Protein AF-A0A7S0ANT7-F1 (afdb_monomer)

pLDDT: mean 81.55, std 13.4, range [37.28, 97.19]

Sequence (214 aa):
AEDCISALPLKDYSDFLPLSNPVPLTGPYAGKVQDGPPPGFTSQEDTGMNLLVPKEFLLLAQEEFAVLAKTHYFAFGSGTKFMSDQANSVPDSHRNGATMMFFDFGGDLFYEELFPLMYDTTDKTNFPGFLGANHASLVKSGPMKDDWTKACPIEWTMEERAKKCISLQEAIWGTKTLSRLEAIKREVDPSGVFNCQGCVGNNWAIPDADADAD

Solvent-accessible surface area (backbone atoms only — not comparable to full-atom values): 12877 Å² total; per-residue (Å²): 129,86,87,69,89,80,80,83,89,63,92,49,72,76,66,48,41,64,78,79,46,78,55,37,87,60,71,101,50,43,81,39,77,76,70,80,79,63,95,74,84,76,63,81,82,59,43,57,33,29,36,34,43,35,37,66,40,54,72,74,38,49,68,65,42,59,75,69,58,83,59,74,46,78,79,43,57,97,56,52,57,68,78,51,92,75,80,62,88,76,29,66,36,69,44,49,20,40,30,35,30,74,44,74,51,72,46,38,66,48,32,61,61,49,43,64,68,59,40,76,67,82,53,86,86,44,54,64,21,42,34,42,73,62,76,66,52,90,78,41,57,30,29,23,64,92,41,63,42,36,37,40,67,81,90,52,52,72,68,54,40,63,72,49,18,33,44,47,54,36,24,33,35,6,41,68,52,38,53,52,50,31,52,50,37,51,72,77,41,70,83,32,80,88,65,52,93,84,42,88,55,42,91,67,52,64,69,64,90,66,77,80,72,124

Structure (mmCIF, N/CA/C/O backbone):
data_AF-A0A7S0ANT7-F1
#
_entry.id   AF-A0A7S0ANT7-F1
#
loop_
_atom_site.group_PDB
_atom_site.id
_atom_site.type_symbol
_atom_site.label_atom_id
_atom_site.label_alt_id
_atom_site.label_comp_id
_atom_site.label_asym_id
_atom_site.label_entity_id
_atom_site.label_seq_id
_atom_site.pdbx_PDB_ins_code
_atom_site.Cartn_x
_atom_site.Cartn_y
_atom_site.Cartn_z
_atom_site.occupancy
_atom_site.B_iso_or_equiv
_atom_site.auth_seq_id
_atom_site.auth_comp_id
_atom_site.auth_asym_id
_atom_site.auth_atom_id
_atom_site.pdbx_PDB_model_num
ATOM 1 N N . ALA A 1 1 ? -0.421 9.161 -31.902 1.00 46.84 1 ALA A N 1
ATOM 2 C CA . ALA A 1 1 ? 0.332 7.901 -31.810 1.00 46.84 1 ALA A CA 1
ATOM 3 C C . ALA A 1 1 ? -0.071 7.318 -30.476 1.00 46.84 1 ALA A C 1
ATOM 5 O O . ALA A 1 1 ? -0.008 8.056 -29.506 1.00 46.84 1 ALA A O 1
ATOM 6 N N . GLU A 1 2 ? -0.637 6.117 -30.457 1.00 49.66 2 GLU A N 1
ATOM 7 C CA . GLU A 1 2 ? -0.994 5.454 -29.200 1.00 49.66 2 GLU A CA 1
ATOM 8 C C . GLU A 1 2 ? 0.309 5.195 -28.435 1.00 49.66 2 GLU A C 1
ATOM 10 O O . GLU A 1 2 ? 1.217 4.550 -28.966 1.00 49.66 2 GLU A O 1
ATOM 15 N N . ASP A 1 3 ? 0.440 5.779 -27.243 1.00 56.69 3 ASP A N 1
ATOM 16 C CA . ASP A 1 3 ? 1.584 5.564 -26.359 1.00 56.69 3 ASP A CA 1
ATOM 17 C C . ASP A 1 3 ? 1.495 4.140 -25.796 1.00 56.69 3 ASP A C 1
ATOM 19 O O . ASP A 1 3 ? 0.925 3.882 -24.739 1.00 56.69 3 ASP A O 1
ATOM 23 N N . CYS A 1 4 ? 2.021 3.175 -26.547 1.00 61.00 4 CYS A N 1
ATOM 24 C CA . CYS A 1 4 ? 2.115 1.796 -26.090 1.00 61.00 4 CYS A CA 1
ATOM 25 C C . CYS A 1 4 ? 3.201 1.663 -25.014 1.00 61.00 4 CYS A C 1
ATOM 27 O O . CYS A 1 4 ? 4.323 2.144 -25.187 1.00 61.00 4 CYS A O 1
ATOM 29 N N . ILE A 1 5 ? 2.904 0.924 -23.941 1.00 62.34 5 ILE A N 1
ATOM 30 C CA . ILE A 1 5 ? 3.892 0.547 -22.921 1.00 62.34 5 ILE A CA 1
ATOM 31 C C . ILE A 1 5 ? 5.009 -0.268 -23.590 1.00 62.34 5 ILE A C 1
ATOM 33 O O . ILE A 1 5 ? 4.792 -1.393 -24.044 1.00 62.34 5 ILE A O 1
ATOM 37 N N . SER A 1 6 ? 6.222 0.284 -23.634 1.00 63.62 6 SER A N 1
ATOM 38 C CA . SER A 1 6 ? 7.414 -0.433 -24.087 1.00 63.62 6 SER A CA 1
ATOM 39 C C . SER A 1 6 ? 8.124 -1.076 -22.897 1.00 63.62 6 SER A C 1
ATOM 41 O O . SER A 1 6 ? 8.562 -0.376 -21.985 1.00 63.62 6 SER A O 1
ATOM 43 N N . ALA A 1 7 ? 8.282 -2.398 -22.915 1.00 66.06 7 ALA A N 1
ATOM 44 C CA . ALA A 1 7 ? 9.113 -3.103 -21.945 1.00 66.06 7 ALA A CA 1
ATOM 45 C C . ALA A 1 7 ? 10.534 -3.280 -22.497 1.00 66.06 7 ALA A C 1
ATOM 47 O O . ALA A 1 7 ? 10.709 -3.716 -23.636 1.00 66.06 7 ALA A O 1
ATOM 48 N N . LEU A 1 8 ? 11.548 -2.977 -21.683 1.00 68.50 8 LEU A N 1
ATOM 49 C CA . LEU A 1 8 ? 12.937 -3.333 -21.969 1.00 68.50 8 LEU A CA 1
ATOM 50 C C . LEU A 1 8 ? 13.190 -4.752 -21.442 1.00 68.50 8 LEU A C 1
ATOM 52 O O . LEU A 1 8 ? 13.191 -4.945 -20.225 1.00 68.50 8 LEU A O 1
ATOM 56 N N . PRO A 1 9 ? 13.378 -5.761 -22.311 1.00 70.31 9 PRO A N 1
ATOM 57 C CA . PRO A 1 9 ? 13.723 -7.096 -21.854 1.00 70.31 9 PRO A CA 1
ATOM 58 C C . PRO A 1 9 ? 15.161 -7.089 -21.324 1.00 70.31 9 PRO A C 1
ATOM 60 O O . PRO A 1 9 ? 16.101 -6.806 -22.063 1.00 70.31 9 PRO A O 1
ATOM 63 N N . LEU A 1 10 ? 15.323 -7.424 -20.048 1.00 72.12 10 LEU A N 1
ATOM 64 C CA . LEU A 1 10 ? 16.618 -7.604 -19.394 1.00 72.12 10 LEU A CA 1
ATOM 65 C C . LEU A 1 10 ? 16.822 -9.104 -19.187 1.00 72.12 10 LEU A C 1
ATOM 67 O O . LEU A 1 10 ? 15.916 -9.771 -18.680 1.00 72.12 10 LEU A O 1
ATOM 71 N N . LYS A 1 11 ? 17.965 -9.662 -19.606 1.00 71.12 11 LYS A N 1
ATOM 72 C CA . LYS A 1 11 ? 18.226 -11.100 -19.417 1.00 71.12 11 LYS A CA 1
ATOM 73 C C . LYS A 1 11 ? 18.602 -11.405 -17.977 1.00 71.12 11 LYS A C 1
ATOM 75 O O . LYS A 1 11 ? 18.197 -12.433 -17.442 1.00 71.12 11 LYS A O 1
ATOM 80 N N . ASP A 1 12 ? 19.362 -10.508 -17.365 1.00 71.56 12 ASP A N 1
ATOM 81 C CA . ASP A 1 12 ? 19.755 -10.582 -15.967 1.00 71.56 12 ASP A CA 1
ATOM 82 C C . ASP A 1 12 ? 20.025 -9.184 -15.387 1.00 71.56 12 ASP A C 1
ATOM 84 O O . ASP A 1 12 ? 19.892 -8.156 -16.054 1.00 71.56 12 ASP A O 1
ATOM 88 N N . TYR A 1 13 ? 20.374 -9.142 -14.101 1.00 65.88 13 TYR A N 1
ATOM 89 C CA . TYR A 1 13 ? 20.643 -7.897 -13.387 1.00 65.88 13 TYR A CA 1
ATOM 90 C C . TYR A 1 13 ? 21.820 -7.109 -13.988 1.00 65.88 13 TYR A C 1
ATOM 92 O O . TYR A 1 13 ? 21.837 -5.884 -13.908 1.00 65.88 13 TYR A O 1
ATOM 100 N N . SER A 1 14 ? 22.783 -7.773 -14.634 1.00 67.00 14 SER A N 1
ATOM 101 C CA . SER A 1 14 ? 23.929 -7.098 -15.247 1.00 67.00 14 SER A CA 1
ATOM 102 C C . SER A 1 14 ? 23.558 -6.298 -16.498 1.00 67.00 14 SER A C 1
ATOM 104 O O . SER A 1 14 ? 24.224 -5.305 -16.775 1.00 67.00 14 SER A O 1
ATOM 106 N N . ASP A 1 15 ? 22.453 -6.635 -17.173 1.00 71.50 15 ASP A N 1
ATOM 107 C CA . ASP A 1 15 ? 21.893 -5.824 -18.264 1.00 71.50 15 ASP A CA 1
ATOM 108 C C . ASP A 1 15 ? 21.228 -4.534 -17.748 1.00 71.50 15 ASP A C 1
ATOM 110 O O . ASP A 1 15 ? 21.183 -3.528 -18.458 1.00 71.50 15 ASP A O 1
ATOM 114 N N . PHE A 1 16 ? 20.706 -4.543 -16.514 1.00 68.69 16 PHE A N 1
ATOM 115 C CA . PHE A 1 16 ? 20.064 -3.374 -15.898 1.00 68.69 16 PHE A CA 1
ATOM 116 C C . PHE A 1 16 ? 21.085 -2.313 -15.490 1.00 68.69 16 PHE A C 1
ATOM 118 O O . PHE A 1 16 ? 20.875 -1.112 -15.658 1.00 68.69 16 PHE A O 1
ATOM 125 N N . LEU A 1 17 ? 22.205 -2.763 -14.933 1.00 63.62 17 LEU A N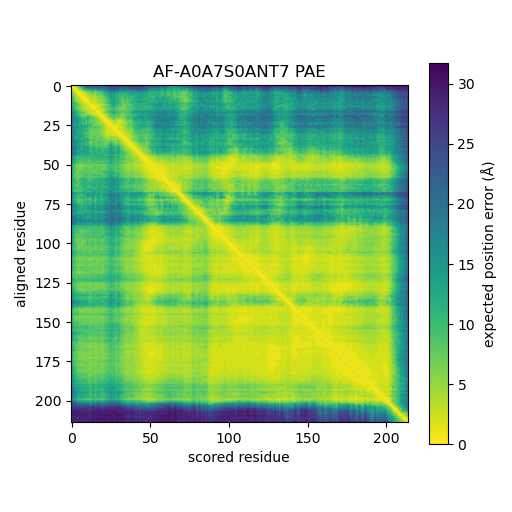 1
ATOM 126 C CA . LEU A 1 17 ? 23.136 -1.901 -14.221 1.00 63.62 17 LEU A CA 1
ATOM 127 C C . LEU A 1 17 ? 23.759 -0.778 -15.071 1.00 63.62 17 LEU A C 1
ATOM 129 O O . LEU A 1 17 ? 23.837 0.334 -14.553 1.00 63.62 17 LEU A O 1
ATOM 133 N N . PRO A 1 18 ? 24.130 -0.979 -16.352 1.00 63.53 18 PRO A N 1
ATOM 134 C CA . PRO A 1 18 ? 24.617 0.098 -17.215 1.00 63.53 18 PRO A CA 1
ATOM 135 C C . PRO A 1 18 ? 23.584 1.200 -17.482 1.00 63.53 18 PRO A C 1
ATOM 137 O O . PRO A 1 18 ? 23.975 2.311 -17.835 1.00 63.53 18 PRO A O 1
ATOM 140 N N . LEU A 1 19 ? 22.284 0.906 -17.341 1.00 65.25 19 LEU A N 1
ATOM 141 C CA . LEU A 1 19 ? 21.204 1.879 -17.536 1.00 65.25 19 LEU A CA 1
ATOM 142 C C . LEU A 1 19 ? 21.019 2.772 -16.308 1.00 65.25 19 LEU A C 1
ATOM 144 O O . LEU A 1 19 ? 20.701 3.950 -16.454 1.00 65.25 19 LEU A O 1
ATOM 148 N N . SER A 1 20 ? 21.205 2.218 -15.106 1.00 62.81 20 SER A N 1
ATOM 149 C CA . SER A 1 20 ? 20.972 2.936 -13.849 1.00 62.81 20 SER A CA 1
ATOM 150 C C . SER A 1 20 ? 22.239 3.542 -13.245 1.00 62.81 20 SER A C 1
ATOM 152 O O . SER A 1 20 ? 22.146 4.562 -12.573 1.00 62.81 20 SER A O 1
ATOM 154 N N . ASN A 1 21 ? 23.410 2.935 -13.476 1.00 65.69 21 ASN A N 1
ATOM 155 C CA . ASN A 1 21 ? 24.696 3.353 -12.919 1.00 65.69 21 ASN A CA 1
ATOM 156 C C . ASN A 1 21 ? 25.811 3.218 -13.975 1.00 65.69 21 ASN A C 1
ATOM 158 O O . ASN A 1 21 ? 26.134 2.099 -14.383 1.00 65.69 21 ASN A O 1
ATOM 162 N N . PRO A 1 22 ? 26.459 4.315 -14.407 1.00 69.44 22 PRO A N 1
ATOM 163 C CA . PRO A 1 22 ? 27.556 4.216 -15.360 1.00 69.44 22 PRO A CA 1
ATOM 164 C C . PRO A 1 22 ? 28.699 3.386 -14.760 1.00 69.44 22 PRO A C 1
ATOM 166 O O . PRO A 1 22 ? 29.228 3.714 -13.697 1.00 69.44 22 PRO A O 1
ATOM 169 N N . VAL A 1 23 ? 29.089 2.309 -15.448 1.00 73.75 23 VAL A N 1
ATOM 170 C CA . VAL A 1 23 ? 30.244 1.490 -15.056 1.00 73.75 23 VAL A CA 1
ATOM 171 C C . VAL A 1 23 ? 31.484 2.392 -15.048 1.00 73.75 23 VAL A C 1
ATOM 173 O O . VAL A 1 23 ? 31.781 3.006 -16.080 1.00 73.75 23 VAL A O 1
ATOM 176 N N . PRO A 1 24 ? 32.223 2.500 -13.928 1.00 75.00 24 PRO A N 1
ATOM 177 C CA . PRO A 1 24 ? 33.431 3.305 -13.881 1.00 75.00 24 PRO A CA 1
ATOM 178 C C . PRO A 1 24 ? 34.404 2.865 -14.978 1.00 75.00 24 PRO A C 1
ATOM 180 O O . PRO A 1 24 ? 34.753 1.687 -15.085 1.00 75.00 24 PRO A O 1
ATOM 183 N N . LEU A 1 25 ? 34.849 3.816 -15.799 1.00 77.19 25 LEU A N 1
ATOM 184 C CA . LEU A 1 25 ? 35.816 3.557 -16.872 1.00 77.19 25 LEU A CA 1
ATOM 185 C C . LEU A 1 25 ? 37.268 3.584 -16.369 1.00 77.19 25 LEU A C 1
ATOM 187 O O . LEU A 1 25 ? 38.168 3.104 -17.052 1.00 77.19 25 LEU A O 1
ATOM 191 N N . THR A 1 26 ? 37.513 4.148 -15.182 1.00 79.00 26 THR A N 1
ATOM 192 C CA . THR A 1 26 ? 38.849 4.318 -14.594 1.00 79.00 26 THR A CA 1
ATOM 193 C C . THR A 1 26 ? 38.834 4.091 -13.075 1.00 79.00 26 THR A C 1
ATOM 195 O O . THR A 1 26 ? 37.778 4.047 -12.444 1.00 79.00 26 THR A O 1
ATOM 198 N N . GLY A 1 27 ? 40.021 3.930 -12.479 1.00 84.81 27 GLY A N 1
ATOM 199 C CA . GLY A 1 27 ? 40.202 3.749 -11.034 1.00 84.81 27 GLY A CA 1
ATOM 200 C C . GLY A 1 27 ? 40.188 2.285 -10.562 1.00 84.81 27 GLY A C 1
ATOM 201 O O . GLY A 1 27 ? 40.081 1.366 -11.374 1.00 84.81 27 GLY A O 1
ATOM 202 N N . PRO A 1 28 ? 40.302 2.040 -9.242 1.00 86.69 28 PRO A N 1
ATOM 203 C CA . PRO A 1 28 ? 40.405 0.688 -8.667 1.00 86.69 28 PRO A CA 1
ATOM 204 C C . PRO A 1 28 ? 39.143 -0.179 -8.850 1.00 86.69 28 PRO A C 1
ATOM 206 O O . PRO A 1 28 ? 39.171 -1.385 -8.592 1.00 86.69 28 PRO A O 1
ATOM 209 N N . TYR A 1 29 ? 38.046 0.425 -9.313 1.00 81.94 29 TYR A N 1
ATOM 210 C CA . TYR A 1 29 ? 36.769 -0.230 -9.594 1.00 81.94 29 TYR A CA 1
ATOM 211 C C . TYR A 1 29 ? 36.398 -0.196 -11.087 1.00 81.94 29 TYR A C 1
ATOM 213 O O . TYR A 1 29 ? 35.246 -0.445 -11.429 1.00 81.94 29 TYR A O 1
ATOM 221 N N . ALA A 1 30 ? 37.352 0.103 -11.981 1.00 84.00 30 ALA A N 1
ATOM 222 C CA . ALA A 1 30 ? 37.101 0.114 -13.420 1.00 84.00 30 ALA A CA 1
ATOM 223 C C . ALA A 1 30 ? 36.541 -1.236 -13.906 1.00 84.00 30 ALA A C 1
ATOM 225 O O . ALA A 1 30 ? 37.069 -2.294 -13.555 1.00 84.00 30 ALA A O 1
ATOM 226 N N . GLY A 1 31 ? 35.464 -1.200 -14.695 1.00 80.88 31 GLY A N 1
ATOM 227 C CA . GLY A 1 31 ? 34.788 -2.401 -15.204 1.00 80.88 31 GLY A CA 1
ATOM 228 C C . GLY A 1 31 ? 33.993 -3.193 -14.158 1.00 80.88 31 GLY A C 1
ATOM 229 O O . GLY A 1 31 ? 33.435 -4.237 -14.488 1.00 80.88 31 GLY A O 1
ATOM 230 N N . LYS A 1 32 ? 33.927 -2.720 -12.907 1.00 78.38 32 LYS A N 1
ATOM 231 C CA . LYS A 1 32 ? 33.061 -3.292 -11.873 1.00 78.38 32 LYS A CA 1
ATOM 232 C C . LYS A 1 32 ? 31.773 -2.501 -11.800 1.00 78.38 32 LYS A C 1
ATOM 234 O O . LYS A 1 32 ? 31.768 -1.282 -11.934 1.00 78.38 32 LYS A O 1
ATOM 239 N N . VAL A 1 33 ? 30.683 -3.200 -11.547 1.00 72.81 33 VAL A N 1
ATOM 240 C CA . VAL A 1 33 ? 29.406 -2.549 -11.317 1.00 72.81 33 VAL A CA 1
ATOM 241 C C . VAL A 1 33 ? 29.328 -2.067 -9.869 1.00 72.81 33 VAL A C 1
ATOM 243 O O . VAL A 1 33 ? 29.787 -2.761 -8.964 1.00 72.81 33 VAL A O 1
ATOM 246 N N . GLN A 1 34 ? 28.777 -0.873 -9.656 1.00 71.56 34 GLN A N 1
ATOM 247 C CA . GLN A 1 34 ? 28.496 -0.358 -8.318 1.00 71.56 34 GLN A CA 1
ATOM 248 C C . GLN A 1 34 ? 27.380 -1.177 -7.655 1.00 71.56 34 GLN A C 1
ATOM 250 O O . GLN A 1 34 ? 26.405 -1.531 -8.320 1.00 71.56 34 GLN A O 1
ATOM 255 N N . ASP A 1 35 ? 27.497 -1.432 -6.350 1.00 70.75 35 ASP A N 1
ATOM 256 C CA . ASP A 1 35 ? 26.413 -2.041 -5.576 1.00 70.75 35 ASP A CA 1
ATOM 257 C C . ASP A 1 35 ? 25.105 -1.258 -5.771 1.00 70.75 35 ASP A C 1
ATOM 259 O O . ASP A 1 35 ? 25.076 -0.023 -5.731 1.00 70.75 35 ASP A O 1
ATOM 263 N N . GLY A 1 36 ? 24.026 -1.999 -6.017 1.00 67.19 36 GLY A N 1
ATOM 264 C CA . GLY A 1 36 ? 22.694 -1.465 -6.266 1.00 67.19 36 GLY A CA 1
ATOM 265 C C . GLY A 1 36 ? 21.674 -2.140 -5.346 1.00 67.19 36 GLY A C 1
ATOM 266 O O . GLY A 1 36 ? 21.556 -3.365 -5.423 1.00 67.19 36 GLY A O 1
ATOM 267 N N . PRO A 1 37 ? 20.933 -1.387 -4.509 1.00 71.06 37 PRO A N 1
ATOM 268 C CA . PRO A 1 37 ? 21.098 0.048 -4.252 1.00 71.06 37 PRO A CA 1
ATOM 269 C C . PRO A 1 37 ? 22.421 0.352 -3.514 1.00 71.06 37 PRO A C 1
ATOM 271 O O . PRO A 1 37 ? 22.918 -0.505 -2.781 1.00 71.06 37 PRO A O 1
ATOM 274 N N . PRO A 1 38 ? 23.003 1.555 -3.681 1.00 70.19 38 PRO A N 1
ATOM 275 C CA . PRO A 1 38 ? 24.195 1.939 -2.933 1.00 70.19 38 PRO A CA 1
ATOM 276 C C . PRO A 1 38 ? 23.892 1.953 -1.426 1.00 70.19 38 PRO A C 1
ATOM 278 O O . PRO A 1 38 ? 22.760 2.261 -1.037 1.00 70.19 38 PRO A O 1
ATOM 281 N N . PRO A 1 39 ? 24.878 1.663 -0.558 1.00 71.56 39 PRO A N 1
ATOM 282 C CA . PRO A 1 39 ? 24.694 1.804 0.879 1.00 71.56 39 PRO A CA 1
ATOM 283 C C . PRO A 1 39 ? 24.305 3.250 1.195 1.00 71.56 39 PRO A C 1
ATOM 285 O O . PRO A 1 39 ? 25.041 4.190 0.892 1.00 71.56 39 PRO A O 1
ATOM 288 N N . GLY A 1 40 ? 23.130 3.425 1.786 1.00 71.81 40 GLY A N 1
ATOM 289 C CA . GLY A 1 40 ? 22.570 4.729 2.095 1.00 71.81 40 GLY A CA 1
ATOM 290 C C . GLY A 1 40 ? 21.556 4.632 3.223 1.00 71.81 40 GLY A C 1
ATOM 291 O O . GLY A 1 40 ? 20.991 3.569 3.481 1.00 71.81 40 GLY A O 1
ATOM 292 N N . PHE A 1 41 ? 21.336 5.754 3.898 1.00 72.94 41 PHE A N 1
ATOM 293 C CA . PHE A 1 41 ? 20.232 5.904 4.835 1.00 72.94 41 PHE A CA 1
ATOM 294 C C . PHE A 1 41 ? 19.036 6.461 4.071 1.00 72.94 41 PHE A C 1
ATOM 296 O O . PHE A 1 41 ? 19.157 7.475 3.383 1.00 72.94 41 PHE A O 1
ATOM 303 N N . THR A 1 42 ? 17.888 5.803 4.175 1.00 68.81 42 THR A N 1
ATOM 304 C CA . THR A 1 42 ? 16.620 6.380 3.727 1.00 68.81 42 THR A CA 1
ATOM 305 C C . THR A 1 42 ? 16.088 7.320 4.807 1.00 68.81 42 THR A C 1
ATOM 307 O O . THR A 1 42 ? 16.286 7.082 6.001 1.00 68.81 42 THR A O 1
ATOM 310 N N . SER A 1 43 ? 15.447 8.418 4.396 1.00 76.19 43 SER A N 1
ATOM 311 C CA . SER A 1 43 ? 14.825 9.349 5.343 1.00 76.19 43 SER A CA 1
ATOM 312 C C . SER A 1 43 ? 13.724 8.641 6.137 1.00 76.19 43 SER A C 1
ATOM 314 O O . SER A 1 43 ? 12.994 7.816 5.589 1.00 76.19 43 SER A O 1
ATOM 316 N N . GLN A 1 44 ? 13.564 8.995 7.414 1.00 69.06 44 GLN A N 1
ATOM 317 C CA . GLN A 1 44 ? 12.388 8.591 8.197 1.00 69.06 44 GLN A CA 1
ATOM 318 C C . GLN A 1 44 ? 11.103 9.287 7.721 1.00 69.06 44 GLN A C 1
ATOM 320 O O . GLN A 1 44 ? 10.010 8.886 8.100 1.00 69.06 44 GLN A O 1
ATOM 325 N N . GLU A 1 45 ? 11.234 10.300 6.871 1.00 78.38 45 GLU A N 1
ATOM 326 C CA . GLU A 1 45 ? 10.123 11.008 6.235 1.00 78.38 45 GLU A CA 1
ATOM 327 C C . GLU A 1 45 ? 9.797 10.432 4.847 1.00 78.38 45 GLU A C 1
ATOM 329 O O . GLU A 1 45 ? 8.930 10.953 4.157 1.00 78.38 45 GLU A O 1
ATOM 334 N N . ASP A 1 46 ? 10.488 9.367 4.414 1.00 83.81 46 ASP A N 1
ATOM 335 C CA . ASP A 1 46 ? 10.166 8.691 3.157 1.00 83.81 46 ASP A CA 1
ATOM 336 C C . ASP A 1 46 ? 8.798 8.007 3.254 1.00 83.81 46 ASP A C 1
ATOM 338 O O . ASP A 1 46 ? 8.617 7.010 3.960 1.00 83.81 46 ASP A O 1
ATOM 342 N N . THR A 1 47 ? 7.843 8.534 2.501 1.00 85.81 47 THR A N 1
ATOM 343 C CA . THR A 1 47 ? 6.480 8.019 2.349 1.00 85.81 47 THR A CA 1
ATOM 344 C C . THR A 1 47 ? 6.307 7.123 1.131 1.00 85.81 47 THR A C 1
ATOM 346 O O . THR A 1 47 ? 5.218 6.590 0.910 1.00 85.81 47 THR A O 1
ATOM 349 N N . GLY A 1 48 ? 7.367 6.909 0.352 1.00 88.44 48 GLY A N 1
ATOM 350 C CA . GLY A 1 48 ? 7.331 6.074 -0.834 1.00 88.44 48 GLY A CA 1
ATOM 351 C C . GLY A 1 48 ? 7.215 4.586 -0.500 1.00 88.44 48 GLY A C 1
ATOM 352 O O . GLY A 1 48 ? 8.027 4.046 0.249 1.00 88.44 48 GLY A O 1
ATOM 353 N N . MET A 1 49 ? 6.237 3.876 -1.057 1.00 89.75 49 MET A N 1
ATOM 354 C CA . MET A 1 49 ? 6.123 2.416 -0.929 1.00 89.75 49 MET A CA 1
ATOM 355 C C . MET A 1 49 ? 5.784 1.734 -2.242 1.00 89.75 49 MET A C 1
ATOM 357 O O . MET A 1 49 ? 5.334 2.356 -3.197 1.00 89.75 49 MET A O 1
ATOM 361 N N . ASN A 1 50 ? 5.962 0.413 -2.260 1.00 91.19 50 ASN A N 1
ATOM 362 C CA . ASN A 1 50 ? 5.428 -0.412 -3.327 1.00 91.19 50 ASN A CA 1
ATOM 363 C C . ASN A 1 50 ? 3.905 -0.513 -3.208 1.00 91.19 50 ASN A C 1
ATOM 365 O O . ASN A 1 50 ? 3.389 -1.143 -2.286 1.00 91.19 50 ASN A O 1
ATOM 369 N N . LEU A 1 51 ? 3.205 0.062 -4.176 1.00 92.75 51 LEU A N 1
ATOM 370 C CA . LEU A 1 51 ? 1.794 -0.159 -4.453 1.00 92.75 51 LEU A CA 1
ATOM 371 C C . LEU A 1 51 ? 1.620 -1.434 -5.285 1.00 92.75 51 LEU A C 1
ATOM 373 O O . LEU A 1 51 ? 2.299 -1.609 -6.300 1.00 92.75 51 LEU A O 1
ATOM 377 N N . LEU A 1 52 ? 0.686 -2.298 -4.898 1.00 93.38 52 LEU A N 1
ATOM 378 C CA . LEU A 1 52 ? 0.308 -3.497 -5.649 1.00 93.38 52 LEU A CA 1
ATOM 379 C C . LEU A 1 52 ? -0.829 -3.183 -6.616 1.00 93.38 52 LEU A C 1
ATOM 381 O O . LEU A 1 52 ? -1.994 -3.320 -6.269 1.00 93.38 52 LEU A O 1
ATOM 385 N N . VAL A 1 53 ? -0.518 -2.792 -7.846 1.00 92.31 53 VAL A N 1
ATOM 386 C CA . VAL A 1 53 ? -1.550 -2.370 -8.800 1.00 92.31 53 VAL A CA 1
ATOM 387 C C . VAL A 1 53 ? -2.421 -3.565 -9.205 1.00 92.31 53 VAL A C 1
ATOM 389 O O . VAL A 1 53 ? -1.891 -4.535 -9.767 1.00 92.31 53 VAL A O 1
ATOM 392 N N . PRO A 1 54 ? -3.746 -3.523 -8.971 1.00 91.94 54 PRO A N 1
ATOM 393 C CA . PRO A 1 54 ? -4.639 -4.616 -9.333 1.00 91.94 54 PRO A CA 1
ATOM 394 C C . PRO A 1 54 ? -4.684 -4.834 -10.842 1.00 91.94 54 PRO A C 1
ATOM 396 O O . PRO A 1 54 ? -4.699 -3.887 -11.632 1.00 91.94 54 PRO A O 1
ATOM 399 N N . LYS A 1 55 ? -4.758 -6.099 -11.260 1.00 89.31 55 LYS A N 1
ATOM 400 C CA . LYS A 1 55 ? -4.869 -6.445 -12.681 1.00 89.31 55 LYS A CA 1
ATOM 401 C C . LYS A 1 55 ? -6.095 -5.822 -13.345 1.00 89.31 55 LYS A C 1
ATOM 403 O O . LYS A 1 55 ? -6.012 -5.412 -14.496 1.00 89.31 55 LYS A O 1
ATOM 408 N N . GLU A 1 56 ? -7.221 -5.779 -12.644 1.00 89.12 56 GLU A N 1
ATOM 409 C CA . GLU A 1 56 ? -8.473 -5.234 -13.177 1.00 89.12 56 GLU A CA 1
ATOM 410 C C . GLU A 1 56 ? -8.347 -3.740 -13.478 1.00 89.12 56 GLU A C 1
ATOM 412 O O . GLU A 1 56 ? -8.714 -3.320 -14.573 1.00 89.12 56 GLU A O 1
ATOM 417 N N . PHE A 1 57 ? -7.723 -2.975 -12.577 1.00 89.62 57 PHE A N 1
ATOM 418 C CA . PHE A 1 57 ? -7.420 -1.564 -12.808 1.00 89.62 57 PHE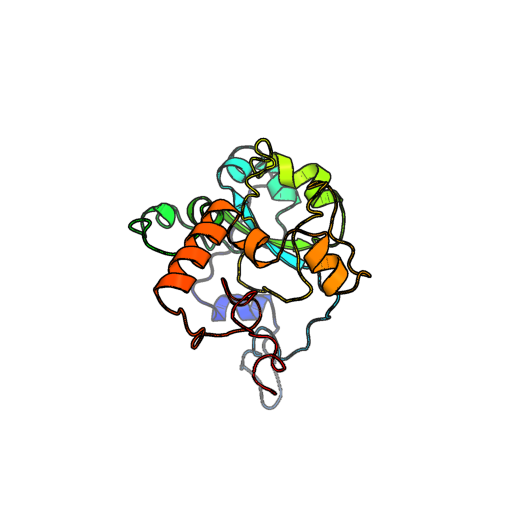 A CA 1
ATOM 419 C C . PHE A 1 57 ? -6.553 -1.377 -14.057 1.00 89.62 57 PHE A C 1
ATOM 421 O O . PHE A 1 57 ? -6.908 -0.602 -14.938 1.00 89.62 57 PHE A O 1
ATOM 428 N N . LEU A 1 58 ? -5.467 -2.150 -14.185 1.00 87.25 58 LEU A N 1
ATOM 429 C CA . LEU A 1 58 ? -4.586 -2.071 -15.353 1.00 87.25 58 LEU A CA 1
ATOM 430 C C . LEU A 1 58 ? -5.324 -2.369 -16.666 1.00 87.25 58 LEU A C 1
ATOM 432 O O . LEU A 1 58 ? -5.012 -1.772 -17.687 1.00 87.25 58 LEU A O 1
ATOM 436 N N . LEU A 1 59 ? -6.282 -3.301 -16.662 1.00 85.88 59 LEU A N 1
ATOM 437 C CA . LEU A 1 59 ? -7.050 -3.644 -17.861 1.00 85.88 59 LEU A CA 1
ATOM 438 C C . LEU A 1 59 ? -8.075 -2.569 -18.238 1.00 85.88 59 LEU A C 1
ATOM 440 O O . LEU A 1 59 ? -8.322 -2.391 -19.431 1.00 85.88 59 LEU A O 1
ATOM 444 N N . LEU A 1 60 ? -8.663 -1.897 -17.245 1.00 86.44 60 LEU A N 1
ATOM 445 C CA . LEU A 1 60 ? -9.716 -0.895 -17.422 1.00 86.44 60 LEU A CA 1
ATOM 446 C C . LEU A 1 60 ? -9.173 0.507 -17.722 1.00 86.44 60 LEU A C 1
ATOM 448 O O . LEU A 1 60 ? -9.774 1.217 -18.518 1.00 86.44 60 LEU A O 1
ATOM 452 N N . ALA A 1 61 ? -8.054 0.886 -17.104 1.00 85.25 61 ALA A N 1
ATOM 453 C CA . ALA A 1 61 ? -7.515 2.245 -17.099 1.00 85.25 61 ALA A CA 1
ATOM 454 C C . ALA A 1 61 ? -6.097 2.282 -17.694 1.00 85.25 61 ALA A C 1
ATOM 456 O O . ALA A 1 61 ? -5.146 2.747 -17.068 1.00 85.25 61 ALA A O 1
ATOM 457 N N . GLN A 1 62 ? -5.921 1.695 -18.884 1.00 79.44 62 GLN A N 1
ATOM 458 C CA . GLN A 1 62 ? -4.601 1.546 -19.515 1.00 79.44 62 GLN A CA 1
ATOM 459 C C . GLN A 1 62 ? -3.943 2.896 -19.818 1.00 79.44 62 GLN A C 1
ATOM 461 O O . GLN A 1 62 ? -2.733 3.032 -19.643 1.00 79.44 62 GLN A O 1
ATOM 466 N N . GLU A 1 63 ? -4.726 3.886 -20.253 1.00 81.00 63 GLU A N 1
ATOM 467 C CA . GLU A 1 63 ? -4.226 5.217 -20.608 1.00 81.00 63 GLU A CA 1
ATOM 468 C C . GLU A 1 63 ? -3.820 6.005 -19.357 1.00 81.00 63 GLU A C 1
ATOM 470 O O . GLU A 1 63 ? -2.712 6.540 -19.286 1.00 81.00 63 GLU A O 1
ATOM 475 N N . GLU A 1 64 ? -4.668 6.010 -18.327 1.00 78.31 64 GLU A N 1
ATOM 476 C CA . GLU A 1 64 ? -4.380 6.631 -17.033 1.00 78.31 64 GLU A CA 1
ATOM 477 C C . GLU A 1 64 ? -3.172 5.968 -16.378 1.00 78.31 64 GLU A C 1
ATOM 479 O O . GLU A 1 64 ? -2.276 6.639 -15.857 1.00 78.31 64 GLU A O 1
ATOM 484 N N . PHE A 1 65 ? -3.111 4.639 -16.455 1.00 79.06 65 PHE A N 1
ATOM 485 C CA . PHE A 1 65 ? -1.976 3.888 -15.969 1.00 79.06 65 PHE A CA 1
ATOM 486 C C . PHE A 1 65 ? -0.700 4.262 -16.720 1.00 79.06 65 PHE A C 1
ATOM 488 O O . PHE A 1 65 ? 0.298 4.516 -16.061 1.00 79.06 65 PHE A O 1
ATOM 495 N N . ALA A 1 66 ? -0.706 4.375 -18.052 1.00 76.31 66 ALA A N 1
ATOM 496 C CA . ALA A 1 66 ? 0.484 4.746 -18.824 1.00 76.31 66 ALA A CA 1
ATOM 497 C C . ALA A 1 66 ? 1.084 6.097 -18.383 1.00 76.31 66 ALA A C 1
ATOM 499 O O . ALA A 1 66 ? 2.307 6.241 -18.333 1.00 76.31 66 ALA A O 1
ATOM 500 N N . VAL A 1 67 ? 0.244 7.058 -17.985 1.00 75.44 67 VAL A N 1
ATOM 501 C CA . VAL A 1 67 ? 0.686 8.359 -17.449 1.00 75.44 67 VAL A CA 1
ATOM 502 C C . VAL A 1 67 ? 1.283 8.228 -16.045 1.00 75.44 67 VAL A C 1
ATOM 504 O O . VAL A 1 67 ? 2.300 8.857 -15.731 1.00 75.44 67 VAL A O 1
ATOM 507 N N . LEU A 1 68 ? 0.671 7.402 -15.194 1.00 74.38 68 LEU A N 1
ATOM 508 C CA . LEU A 1 68 ? 1.172 7.103 -13.849 1.00 74.38 68 LEU A CA 1
ATOM 509 C C . LEU A 1 68 ? 2.440 6.235 -13.894 1.00 74.38 68 LEU A C 1
ATOM 511 O O . LEU A 1 68 ? 3.256 6.258 -12.966 1.00 74.38 68 LEU A O 1
ATOM 515 N N . ALA A 1 69 ? 2.631 5.485 -14.980 1.00 68.75 69 ALA A N 1
ATOM 516 C CA . ALA A 1 69 ? 3.502 4.335 -15.000 1.00 68.75 69 ALA A CA 1
ATOM 517 C C . ALA A 1 69 ? 4.985 4.646 -15.298 1.00 68.75 69 ALA A C 1
ATOM 519 O O . ALA A 1 69 ? 5.576 4.092 -16.224 1.00 68.75 69 ALA A O 1
ATOM 520 N N . LYS A 1 70 ? 5.644 5.478 -14.482 1.00 65.75 70 LYS A N 1
ATOM 521 C CA . LYS A 1 70 ? 7.057 5.856 -14.716 1.00 65.75 70 LYS A CA 1
ATOM 522 C C . LYS A 1 70 ? 8.082 4.762 -14.379 1.00 65.75 70 LYS A C 1
ATOM 524 O O . LYS A 1 70 ? 9.076 4.628 -15.087 1.00 65.75 70 LYS A O 1
ATOM 529 N N . THR A 1 71 ? 7.846 3.956 -13.342 1.00 67.19 71 THR A N 1
ATOM 530 C CA . THR A 1 71 ? 8.753 2.875 -12.903 1.00 67.19 71 THR A CA 1
ATOM 531 C C . THR A 1 71 ? 7.959 1.695 -12.350 1.00 67.19 71 THR A C 1
ATOM 533 O O . THR A 1 71 ? 7.262 1.827 -11.346 1.00 67.19 71 THR A O 1
ATOM 536 N N . HIS A 1 72 ? 8.055 0.543 -13.021 1.00 72.56 72 HIS A N 1
ATOM 537 C CA . HIS A 1 72 ? 7.214 -0.628 -12.756 1.00 72.56 72 HIS A CA 1
ATOM 538 C C . HIS A 1 72 ? 8.068 -1.863 -12.587 1.00 72.56 72 HIS A C 1
ATOM 540 O O . HIS A 1 72 ? 8.939 -2.154 -13.409 1.00 72.56 72 HIS A O 1
ATOM 546 N N . TYR A 1 73 ? 7.775 -2.610 -11.533 1.00 74.31 73 TYR A N 1
ATOM 547 C CA . TYR A 1 73 ? 8.326 -3.930 -11.332 1.00 74.31 73 TYR A CA 1
ATOM 548 C C . TYR A 1 73 ? 7.245 -4.967 -11.642 1.00 74.31 73 TYR A C 1
ATOM 550 O O . TYR A 1 73 ? 6.361 -5.247 -10.826 1.00 74.31 73 TYR A O 1
ATOM 558 N N . PHE A 1 74 ? 7.329 -5.536 -12.847 1.00 71.44 74 PHE A N 1
ATOM 559 C CA . PHE A 1 74 ? 6.469 -6.622 -13.319 1.00 71.44 74 PHE A CA 1
ATOM 560 C C . PHE A 1 74 ? 6.831 -7.935 -12.609 1.00 71.44 74 PHE A C 1
ATOM 562 O O . PHE A 1 74 ? 7.422 -8.845 -13.186 1.00 71.44 74 PHE A O 1
ATOM 569 N N . ALA A 1 75 ? 6.511 -8.009 -11.319 1.00 67.12 75 ALA A N 1
ATOM 570 C CA . ALA A 1 75 ? 6.815 -9.150 -10.459 1.00 67.12 75 ALA A CA 1
ATOM 571 C C . ALA A 1 75 ? 5.774 -10.271 -10.543 1.00 67.12 75 ALA A C 1
ATOM 573 O O . ALA A 1 75 ? 6.021 -11.388 -10.088 1.00 67.12 75 ALA A O 1
ATOM 574 N N . PHE A 1 76 ? 4.583 -9.964 -11.064 1.00 75.88 76 PHE A N 1
ATOM 575 C CA . PHE A 1 76 ? 3.432 -10.853 -11.013 1.00 75.88 76 PHE A CA 1
ATOM 576 C C . PHE A 1 76 ? 3.100 -11.358 -12.416 1.00 75.88 76 PHE A C 1
ATOM 578 O O . PHE A 1 76 ? 2.804 -10.590 -13.328 1.00 75.88 76 PHE A O 1
ATOM 585 N N . GLY A 1 77 ? 3.186 -12.675 -12.599 1.00 67.44 77 GLY A N 1
ATOM 586 C CA . GLY A 1 77 ? 2.857 -13.343 -13.854 1.00 67.44 77 GLY A CA 1
ATOM 587 C C . GLY A 1 77 ? 1.475 -13.990 -13.810 1.00 67.44 77 GLY A C 1
ATOM 588 O O . GLY A 1 77 ? 0.868 -14.154 -12.753 1.00 67.44 77 GLY A O 1
ATOM 589 N N . SER A 1 78 ? 0.998 -14.461 -14.964 1.00 67.75 78 SER A N 1
ATOM 590 C CA . SER A 1 78 ? -0.281 -15.182 -15.088 1.00 67.75 78 SER A CA 1
ATOM 591 C C . SER A 1 78 ? -0.388 -16.427 -14.192 1.00 67.75 78 SER A C 1
ATOM 593 O O . SER A 1 78 ? -1.496 -16.861 -13.873 1.00 67.75 78 SER A O 1
ATOM 595 N N . GLY A 1 79 ? 0.751 -16.980 -13.767 1.00 70.56 79 GLY A N 1
ATOM 596 C CA . GLY A 1 79 ? 0.840 -18.122 -12.865 1.00 70.56 79 GLY A CA 1
ATOM 597 C C . GLY A 1 79 ? 0.713 -17.787 -11.378 1.00 70.56 79 GLY A C 1
ATOM 598 O O . GLY A 1 79 ? 0.338 -18.677 -10.624 1.00 70.56 79 GLY A O 1
ATOM 599 N N . THR A 1 80 ? 0.975 -16.549 -10.933 1.00 72.88 80 THR A N 1
ATOM 600 C CA . THR A 1 80 ? 1.169 -16.225 -9.502 1.00 72.88 80 THR A CA 1
ATOM 601 C C . THR A 1 80 ? 0.001 -16.677 -8.623 1.00 72.88 80 THR A C 1
ATOM 603 O O . THR A 1 80 ? 0.219 -17.291 -7.579 1.00 72.88 80 THR A O 1
ATOM 606 N N . LYS A 1 81 ? -1.243 -16.486 -9.079 1.00 72.69 81 LYS A N 1
ATOM 607 C CA . LYS A 1 81 ? -2.441 -16.918 -8.341 1.00 72.69 81 LYS A CA 1
ATOM 608 C C . LYS A 1 81 ? -2.580 -18.440 -8.176 1.00 72.69 81 LYS A C 1
ATOM 610 O O . LYS A 1 81 ? -3.291 -18.885 -7.281 1.00 72.69 81 LYS A O 1
ATOM 615 N N . PHE A 1 82 ? -1.920 -19.222 -9.031 1.00 77.62 82 PHE A N 1
ATOM 616 C CA . PHE A 1 82 ? -1.949 -20.689 -9.047 1.00 77.62 82 PHE A CA 1
ATOM 617 C C . PHE A 1 82 ? -0.710 -21.328 -8.410 1.00 77.62 82 PHE A C 1
ATOM 619 O O . PHE A 1 82 ? -0.701 -22.531 -8.177 1.00 77.62 82 PHE A O 1
ATOM 626 N N . MET A 1 83 ? 0.324 -20.543 -8.093 1.00 71.56 83 MET A N 1
ATOM 627 C CA . MET A 1 83 ? 1.554 -21.028 -7.446 1.00 71.56 83 MET A CA 1
ATOM 628 C C . MET A 1 83 ? 1.367 -21.341 -5.952 1.00 71.56 83 MET A C 1
ATOM 630 O O . MET A 1 83 ? 2.332 -21.576 -5.230 1.00 71.56 83 MET A O 1
ATOM 634 N N . SER A 1 84 ? 0.129 -21.302 -5.466 1.00 73.94 84 SER A N 1
ATOM 635 C CA . SER A 1 84 ? -0.231 -21.504 -4.074 1.00 73.94 84 SER A CA 1
ATOM 636 C C . SER A 1 84 ? -1.539 -22.274 -3.987 1.00 73.94 84 SER A C 1
ATOM 638 O O . SER A 1 84 ? -2.511 -21.955 -4.669 1.00 73.94 84 SER A O 1
ATOM 640 N N . AS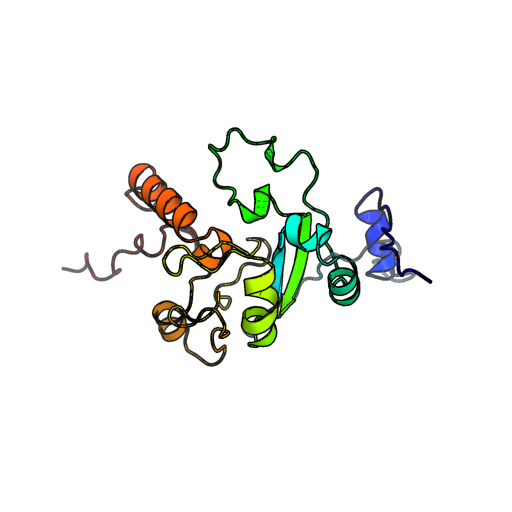P A 1 85 ? -1.575 -23.218 -3.058 1.00 74.19 85 ASP A N 1
ATOM 641 C CA . ASP A 1 85 ? -2.765 -23.914 -2.565 1.00 74.19 85 ASP A CA 1
ATOM 642 C C . ASP A 1 85 ? -3.668 -23.035 -1.674 1.00 74.19 85 ASP A C 1
ATOM 644 O O . ASP A 1 85 ? -4.598 -23.536 -1.050 1.00 74.19 85 ASP A O 1
ATOM 648 N N . GLN A 1 86 ? -3.395 -21.725 -1.602 1.00 65.81 86 GLN A N 1
ATOM 649 C CA . GLN A 1 86 ? -4.066 -20.749 -0.735 1.00 65.81 86 GLN A CA 1
ATOM 650 C C . GLN A 1 86 ? -3.848 -20.987 0.775 1.00 65.81 86 GLN A C 1
ATOM 652 O O . GLN A 1 86 ? -4.476 -20.327 1.610 1.00 65.81 86 GLN A O 1
ATOM 657 N N . ALA A 1 87 ? -2.917 -21.873 1.148 1.00 69.25 87 ALA A N 1
ATOM 658 C CA . ALA A 1 87 ? -2.500 -22.072 2.535 1.00 69.25 87 ALA A CA 1
ATOM 659 C C . ALA A 1 87 ? -1.338 -21.153 2.953 1.00 69.25 87 ALA A C 1
ATOM 661 O O . ALA A 1 87 ? -1.007 -21.087 4.135 1.00 69.25 87 ALA A O 1
ATOM 662 N N . ASN A 1 88 ? -0.727 -20.418 2.017 1.00 77.69 88 ASN A N 1
ATOM 663 C CA . ASN A 1 88 ? 0.327 -19.456 2.339 1.00 77.69 88 ASN A CA 1
ATOM 664 C C . ASN A 1 88 ? -0.236 -18.086 2.761 1.00 77.69 88 ASN A C 1
ATOM 666 O O . ASN A 1 88 ? -1.412 -17.778 2.569 1.00 77.69 88 ASN A O 1
ATOM 670 N N . SER A 1 89 ? 0.626 -17.247 3.330 1.00 77.00 89 SER A N 1
ATOM 671 C CA . SER A 1 89 ? 0.260 -15.940 3.882 1.00 77.00 89 SER A CA 1
ATOM 672 C C . SER A 1 89 ? -0.004 -14.851 2.838 1.00 77.00 89 SER A C 1
ATOM 674 O O . SER A 1 89 ? -0.398 -13.756 3.215 1.00 77.00 89 SER A O 1
ATOM 676 N N . VAL A 1 90 ? 0.195 -15.115 1.543 1.00 83.69 90 VAL A N 1
ATOM 677 C CA . VAL A 1 90 ? 0.144 -14.091 0.486 1.00 83.69 90 VAL A CA 1
ATOM 678 C C . VAL A 1 90 ? -1.267 -13.477 0.394 1.00 83.69 90 VAL A C 1
ATOM 680 O O . VAL A 1 90 ? -2.229 -14.232 0.216 1.00 83.69 90 VAL A O 1
ATOM 683 N N . PRO A 1 91 ? -1.426 -12.143 0.500 1.00 85.38 91 PRO A N 1
ATOM 684 C CA . PRO A 1 91 ? -2.735 -11.500 0.466 1.00 85.38 91 PRO A CA 1
ATOM 685 C C . PRO A 1 91 ? -3.265 -11.418 -0.970 1.00 85.38 91 PRO A C 1
ATOM 687 O O . PRO A 1 91 ? -2.509 -11.523 -1.941 1.00 85.38 91 PRO A O 1
ATOM 690 N N . ASP A 1 92 ? -4.569 -11.187 -1.113 1.00 85.56 92 ASP A N 1
ATOM 691 C CA . ASP A 1 92 ? -5.246 -11.163 -2.415 1.00 85.56 92 ASP A CA 1
ATOM 692 C C . ASP A 1 92 ? -4.670 -10.131 -3.392 1.00 85.56 92 ASP A C 1
ATOM 694 O O . ASP A 1 92 ? -4.579 -10.402 -4.588 1.00 85.56 92 ASP A O 1
ATOM 698 N N . SER A 1 93 ? -4.186 -8.991 -2.897 1.00 88.38 93 SER A N 1
ATOM 699 C CA . SER A 1 93 ? -3.525 -7.970 -3.718 1.00 88.38 93 SER A CA 1
ATOM 700 C C . SER A 1 93 ? -2.229 -8.441 -4.369 1.00 88.38 93 SER A C 1
ATOM 702 O O . SER A 1 93 ? -1.933 -8.040 -5.488 1.00 88.38 93 SER A O 1
ATOM 704 N N . HIS A 1 94 ? -1.480 -9.348 -3.738 1.00 87.00 94 HIS A N 1
ATOM 705 C CA . HIS A 1 94 ? -0.326 -9.985 -4.378 1.00 87.00 94 HIS A CA 1
ATOM 706 C C . HIS A 1 94 ? -0.750 -11.102 -5.343 1.00 87.00 94 HIS A C 1
ATOM 708 O O . HIS A 1 94 ? -0.070 -11.349 -6.337 1.00 87.00 94 HIS A O 1
ATOM 714 N N . ARG A 1 95 ? -1.865 -11.798 -5.071 1.00 85.50 95 ARG A N 1
ATOM 715 C CA . ARG A 1 95 ? -2.367 -12.874 -5.949 1.00 85.50 95 ARG A CA 1
ATOM 716 C C . ARG A 1 95 ? -2.946 -12.331 -7.250 1.00 85.50 95 ARG A C 1
ATOM 718 O O . ARG A 1 95 ? -2.766 -12.945 -8.300 1.00 85.50 95 ARG A O 1
ATOM 725 N N . ASN A 1 96 ? -3.643 -11.202 -7.158 1.00 86.38 96 ASN A N 1
ATOM 726 C CA . ASN A 1 96 ? -4.380 -10.578 -8.254 1.00 86.38 96 ASN A CA 1
ATOM 727 C C . ASN A 1 96 ? -3.725 -9.280 -8.764 1.00 86.38 96 ASN A C 1
ATOM 729 O O . ASN A 1 96 ? -4.260 -8.637 -9.671 1.00 86.38 96 ASN A O 1
ATOM 733 N N . GLY A 1 97 ? -2.572 -8.896 -8.214 1.00 89.19 97 GLY A N 1
ATOM 734 C CA . GLY A 1 97 ? -1.776 -7.770 -8.692 1.00 89.19 97 GLY A CA 1
ATOM 735 C C . GLY A 1 97 ? -1.176 -8.039 -10.073 1.00 89.19 97 GLY A C 1
ATOM 736 O O . GLY A 1 97 ? -0.817 -9.171 -10.401 1.00 89.19 97 GLY A O 1
ATOM 737 N N . ALA A 1 98 ? -1.065 -6.996 -10.893 1.00 88.62 98 ALA A N 1
ATOM 738 C CA . ALA A 1 98 ? -0.386 -7.052 -12.189 1.00 88.62 98 ALA A CA 1
ATOM 739 C C . ALA A 1 98 ? 1.064 -6.565 -12.111 1.00 88.62 98 ALA A C 1
ATOM 741 O O . ALA A 1 98 ? 1.945 -7.118 -12.763 1.00 88.62 98 ALA A O 1
ATOM 742 N N . THR A 1 99 ? 1.329 -5.541 -11.304 1.00 88.06 99 THR A N 1
ATOM 743 C CA . THR A 1 99 ? 2.667 -4.968 -11.140 1.00 88.06 99 THR A CA 1
ATOM 744 C C . THR A 1 99 ? 2.816 -4.354 -9.756 1.00 88.06 99 THR A C 1
ATOM 746 O O . THR A 1 99 ? 1.828 -4.011 -9.109 1.00 88.06 99 THR A O 1
ATOM 749 N N . MET A 1 100 ? 4.060 -4.199 -9.308 1.00 90.00 100 MET A N 1
ATOM 750 C CA . MET A 1 100 ? 4.394 -3.265 -8.236 1.00 90.00 100 MET A CA 1
ATOM 751 C C . MET A 1 100 ? 4.840 -1.940 -8.841 1.00 90.00 100 MET A C 1
ATOM 753 O O . MET A 1 100 ? 5.550 -1.929 -9.850 1.00 90.00 100 MET A O 1
ATOM 757 N N . MET A 1 101 ? 4.436 -0.834 -8.229 1.00 88.50 101 MET A N 1
ATOM 758 C CA . MET A 1 101 ? 4.929 0.498 -8.570 1.00 88.50 101 MET A CA 1
ATOM 759 C C . MET A 1 101 ? 5.351 1.230 -7.305 1.00 88.50 101 MET A C 1
ATOM 761 O O . MET A 1 101 ? 4.706 1.091 -6.270 1.00 88.50 101 MET A O 1
ATOM 765 N N . PHE A 1 102 ? 6.429 2.003 -7.380 1.00 87.38 102 PHE A N 1
ATOM 766 C CA . PHE A 1 102 ? 6.807 2.866 -6.268 1.00 87.38 102 PHE A CA 1
ATOM 767 C C . PHE A 1 102 ? 5.922 4.114 -6.300 1.00 87.38 102 PHE A C 1
ATOM 769 O O . PHE A 1 102 ? 5.872 4.804 -7.318 1.00 87.38 102 PHE A O 1
ATOM 776 N N . PHE A 1 103 ? 5.206 4.381 -5.213 1.00 88.75 103 PHE A N 1
ATOM 777 C CA . PHE A 1 103 ? 4.246 5.474 -5.115 1.00 88.75 103 PHE A CA 1
ATOM 778 C C . PHE A 1 103 ? 4.433 6.226 -3.795 1.00 88.75 103 PHE A C 1
ATOM 780 O O . PHE A 1 103 ? 4.743 5.611 -2.777 1.00 88.75 103 PHE A O 1
ATOM 787 N N . ASP A 1 104 ? 4.264 7.547 -3.819 1.00 89.62 104 ASP A N 1
ATOM 788 C CA . ASP A 1 104 ? 4.328 8.403 -2.633 1.00 89.62 104 ASP A CA 1
ATOM 789 C C . ASP A 1 104 ? 2.948 8.517 -1.969 1.00 89.62 104 ASP A C 1
ATOM 791 O O . ASP A 1 104 ? 1.990 8.990 -2.580 1.00 89.62 104 ASP A O 1
ATOM 795 N N . PHE A 1 105 ? 2.852 8.089 -0.710 1.00 90.69 105 PHE A N 1
ATOM 796 C CA . PHE A 1 105 ? 1.610 8.074 0.066 1.00 90.69 105 PHE A CA 1
ATOM 797 C C . PHE A 1 105 ? 1.499 9.212 1.088 1.00 90.69 105 PHE A C 1
ATOM 799 O O . PHE A 1 105 ? 0.650 9.151 1.977 1.00 90.69 105 PHE A O 1
ATOM 806 N N . GLY A 1 106 ? 2.358 10.231 1.000 1.00 88.56 106 GLY A N 1
ATOM 807 C CA . GLY A 1 106 ? 2.365 11.355 1.940 1.00 88.56 106 GLY A CA 1
ATOM 808 C C . GLY A 1 106 ? 1.197 12.331 1.776 1.00 88.56 106 GLY A C 1
ATOM 809 O O . GLY A 1 106 ? 0.955 13.135 2.671 1.00 88.56 106 GLY A O 1
ATOM 810 N N . GLY A 1 107 ? 0.471 12.271 0.656 1.00 91.06 107 GLY A N 1
ATOM 811 C CA . GLY A 1 107 ? -0.639 13.173 0.348 1.00 91.06 107 GLY A CA 1
ATOM 812 C C . GLY A 1 107 ? -1.963 12.461 0.081 1.00 91.06 107 GLY A C 1
ATOM 813 O O . GLY A 1 107 ? -2.009 11.267 -0.212 1.00 91.06 107 GLY A O 1
ATOM 814 N N . ASP A 1 108 ? -3.043 13.238 0.132 1.00 94.94 108 ASP A N 1
ATOM 815 C CA . ASP A 1 108 ? -4.417 12.742 -0.012 1.00 94.94 108 ASP A CA 1
ATOM 816 C C . ASP A 1 108 ? -4.742 12.251 -1.432 1.00 94.94 108 ASP A C 1
ATOM 818 O O . ASP A 1 108 ? -5.563 11.356 -1.583 1.00 94.94 108 ASP A O 1
ATOM 822 N N . LEU A 1 109 ? -4.066 12.764 -2.470 1.00 92.12 109 LEU A N 1
ATOM 823 C CA . LEU A 1 109 ? -4.394 12.502 -3.883 1.00 92.12 109 LEU A CA 1
ATOM 824 C C . LEU A 1 109 ? -4.568 11.009 -4.204 1.00 92.12 109 LEU A C 1
ATOM 826 O O . LEU A 1 109 ? -5.527 10.616 -4.865 1.00 92.12 109 LEU A O 1
ATOM 830 N N . PHE A 1 110 ? -3.654 10.161 -3.724 1.00 92.56 110 PHE A N 1
ATOM 831 C CA . PHE A 1 110 ? -3.774 8.719 -3.929 1.00 92.56 110 PHE A CA 1
ATOM 832 C C . PHE A 1 110 ? -5.033 8.158 -3.276 1.00 92.56 110 PHE A C 1
ATOM 834 O O . PHE A 1 110 ? -5.762 7.399 -3.905 1.00 92.56 110 PHE A O 1
ATOM 841 N N . TYR A 1 111 ? -5.272 8.517 -2.020 1.00 95.56 111 TYR A N 1
ATOM 842 C CA . TYR A 1 111 ? -6.350 7.965 -1.215 1.00 95.56 111 TYR A CA 1
ATOM 843 C C . TYR A 1 111 ? -7.729 8.479 -1.647 1.00 95.56 111 TYR A C 1
ATOM 845 O O . TYR A 1 111 ? -8.700 7.725 -1.600 1.00 95.56 111 TYR A O 1
ATOM 853 N N . GLU A 1 112 ? -7.816 9.727 -2.105 1.00 95.31 112 GLU A N 1
ATOM 854 C CA . GLU A 1 112 ? -9.050 10.338 -2.602 1.00 95.31 112 GLU A CA 1
ATOM 855 C C . GLU A 1 112 ? -9.418 9.849 -4.003 1.00 95.31 112 GLU A C 1
ATOM 857 O O . GLU A 1 112 ? -10.579 9.521 -4.247 1.00 95.31 112 GLU A O 1
ATOM 862 N N . GLU A 1 113 ? -8.448 9.778 -4.918 1.00 91.12 113 GLU A N 1
ATOM 863 C CA . GLU A 1 113 ? -8.742 9.564 -6.338 1.00 91.12 113 GLU A CA 1
ATOM 864 C C . GLU A 1 113 ? -8.440 8.138 -6.801 1.00 91.12 113 GLU A C 1
ATOM 866 O O . GLU A 1 113 ? -9.275 7.506 -7.442 1.00 91.12 113 GLU A O 1
ATOM 871 N N . LEU A 1 114 ? -7.259 7.602 -6.483 1.00 91.44 114 LEU A N 1
ATOM 872 C CA . LEU A 1 114 ? -6.775 6.347 -7.073 1.00 91.44 114 LEU A CA 1
ATOM 873 C C . LEU A 1 114 ? -7.168 5.111 -6.264 1.00 91.44 114 LEU A C 1
ATOM 875 O O . LEU A 1 114 ? -7.558 4.090 -6.829 1.00 91.44 114 LEU A O 1
ATOM 879 N N . PHE A 1 115 ? -7.085 5.190 -4.940 1.00 94.31 115 PHE A N 1
ATOM 880 C CA . PHE A 1 115 ? -7.383 4.087 -4.037 1.00 94.31 115 PHE A CA 1
ATOM 881 C C . PHE A 1 115 ? -8.796 3.508 -4.235 1.00 94.31 115 PHE A C 1
ATOM 883 O O . PHE A 1 115 ? -8.890 2.294 -4.428 1.00 94.31 115 PHE A O 1
ATOM 890 N N . PRO A 1 116 ? -9.885 4.305 -4.284 1.00 93.25 116 PRO A N 1
ATOM 891 C CA . PRO A 1 116 ? -11.227 3.766 -4.521 1.00 93.25 116 PRO A CA 1
ATOM 892 C C . PRO A 1 116 ? -11.450 3.245 -5.949 1.00 93.25 116 PRO A C 1
ATOM 894 O O . PRO A 1 116 ? -12.381 2.472 -6.162 1.00 93.25 116 PRO A O 1
ATOM 897 N N . LEU A 1 117 ? -10.624 3.643 -6.926 1.00 90.69 117 LEU A N 1
ATOM 898 C CA . LEU A 1 117 ? -10.669 3.096 -8.289 1.00 90.69 117 LEU A CA 1
ATOM 899 C C . LEU A 1 117 ? -9.964 1.740 -8.393 1.00 90.69 117 LEU A C 1
ATOM 901 O O . LEU A 1 117 ? -10.315 0.921 -9.241 1.00 90.69 117 LEU A O 1
ATOM 905 N N . MET A 1 118 ? -8.950 1.512 -7.558 1.00 91.62 118 MET A N 1
ATOM 906 C CA . MET A 1 118 ? -8.152 0.288 -7.569 1.00 91.62 118 MET A CA 1
ATOM 907 C C . MET A 1 118 ? -8.717 -0.790 -6.640 1.00 91.62 118 MET A C 1
ATOM 909 O O . MET A 1 118 ? -8.659 -1.972 -6.974 1.00 91.62 118 MET A O 1
ATOM 913 N N . TYR A 1 119 ? -9.248 -0.407 -5.480 1.00 93.50 119 TYR A N 1
ATOM 914 C CA . TYR A 1 119 ? -9.625 -1.344 -4.426 1.00 93.50 119 TYR A CA 1
ATOM 915 C C . TYR A 1 119 ? -11.082 -1.183 -4.007 1.00 93.50 119 TYR A C 1
ATOM 917 O O . TYR A 1 119 ? -11.630 -0.082 -3.979 1.00 93.50 119 TYR A O 1
ATOM 925 N N . ASP A 1 120 ? -11.698 -2.298 -3.612 1.00 91.56 120 ASP A N 1
ATOM 926 C CA . ASP A 1 120 ? -13.031 -2.278 -3.023 1.00 91.56 120 ASP A CA 1
ATOM 927 C C . ASP A 1 120 ? -12.985 -1.611 -1.642 1.00 91.56 120 ASP A C 1
ATOM 929 O O . ASP A 1 120 ? -12.436 -2.146 -0.679 1.00 91.56 120 ASP A O 1
ATOM 933 N N . THR A 1 121 ? -13.571 -0.419 -1.565 1.00 92.50 121 THR A N 1
ATOM 934 C CA . THR A 1 121 ? -13.700 0.368 -0.333 1.00 92.50 121 THR A CA 1
ATOM 935 C C . THR A 1 121 ? -15.146 0.439 0.161 1.00 92.50 121 THR A C 1
ATOM 937 O O . THR A 1 121 ? -15.466 1.287 1.004 1.00 92.50 121 THR A O 1
ATOM 940 N N . THR A 1 122 ? -16.038 -0.412 -0.362 1.00 92.31 122 THR A N 1
ATOM 941 C CA . THR A 1 122 ? -17.463 -0.425 0.009 1.00 92.31 122 THR A CA 1
ATOM 942 C C . THR A 1 122 ? -17.676 -1.000 1.408 1.00 92.31 122 THR A C 1
ATOM 944 O O . THR A 1 122 ? -18.461 -0.455 2.186 1.00 92.31 122 THR A O 1
ATOM 947 N N . ASP A 1 123 ? -16.925 -2.043 1.766 1.00 93.44 123 ASP A N 1
ATOM 948 C CA . ASP A 1 123 ? -16.895 -2.614 3.112 1.00 93.44 123 ASP A CA 1
ATOM 949 C C . ASP A 1 123 ? -15.893 -1.861 3.999 1.00 93.44 123 ASP A C 1
ATOM 951 O O . ASP A 1 123 ? -14.710 -2.194 4.071 1.00 93.44 123 ASP A O 1
ATOM 955 N N . LYS A 1 124 ? -16.388 -0.857 4.732 1.00 91.62 124 LYS A N 1
ATOM 956 C CA . LYS A 1 124 ? -15.593 -0.051 5.678 1.00 91.62 124 LYS A CA 1
ATOM 957 C C . LYS A 1 124 ? -15.059 -0.840 6.879 1.00 91.62 124 LYS A C 1
ATOM 959 O O . LYS A 1 124 ? -14.306 -0.288 7.673 1.00 91.62 124 LYS A O 1
ATOM 964 N N . THR A 1 125 ? -15.437 -2.109 7.037 1.00 92.69 125 THR A N 1
ATOM 965 C CA . THR A 1 125 ? -14.930 -2.981 8.109 1.00 92.69 125 THR A CA 1
ATOM 966 C C . THR A 1 125 ? -13.828 -3.926 7.640 1.00 92.69 125 THR A C 1
ATOM 968 O O . THR A 1 125 ? -13.229 -4.623 8.456 1.00 92.69 125 THR A O 1
ATOM 971 N N . ASN A 1 126 ? -13.541 -3.953 6.336 1.00 94.50 126 ASN A N 1
ATOM 972 C CA . ASN A 1 126 ? -12.572 -4.856 5.739 1.00 94.50 126 ASN A CA 1
ATOM 973 C C . ASN A 1 126 ? -11.622 -4.091 4.818 1.00 94.50 126 ASN A C 1
ATOM 975 O O . ASN A 1 126 ? -11.787 -4.086 3.598 1.00 94.50 126 ASN A O 1
ATOM 979 N N . PHE A 1 127 ? -10.616 -3.462 5.416 1.00 96.19 127 PHE A N 1
ATOM 980 C CA . PHE A 1 127 ? -9.601 -2.718 4.689 1.00 96.19 127 PHE A CA 1
ATOM 981 C C . PHE A 1 127 ? -8.818 -3.642 3.741 1.00 96.19 127 PHE A C 1
ATOM 983 O O . PHE A 1 127 ? -8.338 -4.702 4.172 1.00 96.19 127 PHE A O 1
ATOM 990 N N . PRO A 1 128 ? -8.664 -3.275 2.457 1.00 95.56 128 PRO A N 1
ATOM 991 C CA . PRO A 1 128 ? -7.905 -4.070 1.506 1.00 95.56 128 PRO A CA 1
ATOM 992 C C . PRO A 1 128 ? -6.400 -3.885 1.728 1.00 95.56 128 PRO A C 1
ATOM 994 O O . PRO A 1 128 ? -5.905 -2.774 1.892 1.00 95.56 128 PRO A O 1
ATOM 997 N N . GLY A 1 129 ? -5.641 -4.980 1.685 1.00 94.88 129 GLY A N 1
ATOM 998 C CA . GLY A 1 129 ? -4.183 -4.887 1.635 1.00 94.88 129 GLY A CA 1
ATOM 999 C C . GLY A 1 129 ? -3.758 -4.387 0.259 1.00 94.88 129 GLY A C 1
ATOM 1000 O O . GLY A 1 129 ? -4.163 -4.974 -0.737 1.00 94.88 129 GLY A O 1
ATOM 1001 N N . PHE A 1 130 ? -2.939 -3.346 0.183 1.00 94.94 130 PHE A N 1
ATOM 1002 C CA . PHE A 1 130 ? -2.533 -2.706 -1.075 1.00 94.94 130 PHE A CA 1
ATOM 1003 C C . PHE A 1 130 ? -1.025 -2.461 -1.179 1.00 94.94 130 PHE A C 1
ATOM 1005 O O . PHE A 1 130 ? -0.510 -2.192 -2.266 1.00 94.94 130 PHE A O 1
ATOM 1012 N N . LEU A 1 131 ? -0.306 -2.569 -0.060 1.00 93.88 131 LEU A N 1
ATOM 1013 C CA . LEU A 1 131 ? 1.129 -2.345 -0.003 1.00 93.88 131 LEU A CA 1
ATOM 1014 C C . LEU A 1 131 ? 1.910 -3.649 -0.164 1.00 93.88 131 LEU A C 1
ATOM 1016 O O . LEU A 1 131 ? 1.622 -4.673 0.458 1.00 93.88 131 LEU A O 1
ATOM 1020 N N . GLY A 1 132 ? 2.968 -3.590 -0.964 1.00 90.50 132 GLY A N 1
ATOM 1021 C CA . GLY A 1 132 ? 4.007 -4.607 -0.976 1.00 90.50 132 GLY A CA 1
ATOM 1022 C C . GLY A 1 132 ? 4.805 -4.555 0.326 1.00 90.50 132 GLY A C 1
ATOM 1023 O O . GLY A 1 132 ? 5.201 -3.485 0.782 1.00 90.50 132 GLY A O 1
ATOM 1024 N N . ALA A 1 133 ? 5.102 -5.718 0.911 1.00 87.50 133 ALA A N 1
ATOM 1025 C CA . ALA A 1 133 ? 5.954 -5.795 2.103 1.00 87.50 133 ALA A CA 1
ATOM 1026 C C . ALA A 1 133 ? 7.418 -5.398 1.813 1.00 87.50 133 ALA A C 1
ATOM 1028 O O . ALA A 1 133 ? 8.190 -5.088 2.720 1.00 87.50 133 ALA A O 1
ATOM 1029 N N . ASN A 1 134 ? 7.815 -5.401 0.539 1.00 80.81 134 ASN A N 1
ATOM 1030 C CA . ASN A 1 134 ? 9.103 -4.891 0.094 1.00 80.81 134 ASN A CA 1
ATOM 1031 C C . ASN A 1 134 ? 9.159 -3.363 0.317 1.00 80.81 134 ASN A C 1
ATOM 1033 O O . ASN A 1 134 ? 8.233 -2.654 -0.067 1.00 80.81 134 ASN A O 1
ATOM 1037 N N . HIS A 1 135 ? 10.229 -2.869 0.949 1.00 82.00 135 HIS A N 1
ATOM 1038 C CA . HIS A 1 135 ? 10.376 -1.481 1.434 1.00 82.00 135 HIS A CA 1
ATOM 1039 C C . HIS A 1 135 ? 9.415 -1.045 2.562 1.00 82.00 135 HIS A C 1
ATOM 1041 O O . HIS A 1 135 ? 9.243 0.158 2.796 1.00 82.00 135 HIS A O 1
ATOM 1047 N N . ALA A 1 136 ? 8.839 -1.999 3.302 1.00 83.19 136 ALA A N 1
ATOM 1048 C CA . ALA A 1 136 ? 8.139 -1.726 4.554 1.00 83.19 136 ALA A CA 1
ATOM 1049 C C . ALA A 1 136 ? 9.055 -0.995 5.557 1.00 83.19 136 ALA A C 1
ATOM 1051 O O . ALA A 1 136 ? 10.208 -1.374 5.760 1.00 83.19 136 ALA A O 1
ATOM 1052 N N . SER A 1 137 ? 8.535 0.056 6.189 1.00 79.19 137 SER A N 1
ATOM 1053 C CA . SER A 1 137 ? 9.227 0.815 7.234 1.00 79.19 137 SER A CA 1
ATOM 1054 C C . SER A 1 137 ? 8.223 1.265 8.287 1.00 79.19 137 SER A C 1
ATOM 1056 O O . SER A 1 137 ? 7.053 1.468 7.984 1.00 79.19 137 SER A O 1
ATOM 1058 N N . LEU A 1 138 ? 8.674 1.427 9.528 1.00 71.50 138 LEU A N 1
ATOM 1059 C CA . LEU A 1 138 ? 7.807 1.698 10.677 1.00 71.50 138 LEU A CA 1
ATOM 1060 C C . LEU A 1 138 ? 7.064 3.025 10.586 1.00 71.50 138 LEU A C 1
ATOM 1062 O O . LEU A 1 138 ? 5.940 3.134 11.055 1.00 71.50 138 LEU A O 1
ATOM 1066 N N . VAL A 1 139 ? 7.680 4.009 9.943 1.00 75.81 139 VAL A N 1
ATOM 1067 C CA . VAL A 1 139 ? 7.089 5.325 9.679 1.00 75.81 139 VAL A CA 1
ATOM 1068 C C . VAL A 1 139 ? 6.049 5.289 8.564 1.00 75.81 139 VAL A C 1
ATOM 1070 O O . VAL A 1 139 ? 5.517 6.329 8.192 1.00 75.81 139 VAL A O 1
ATOM 1073 N N . LYS A 1 140 ? 5.757 4.123 7.985 1.00 84.00 140 LYS A N 1
ATOM 1074 C CA . LYS A 1 140 ? 4.803 3.977 6.890 1.00 84.00 140 LYS A CA 1
ATOM 1075 C C . LYS A 1 140 ? 3.520 3.374 7.447 1.00 84.00 140 LYS A C 1
ATOM 1077 O O . LYS A 1 140 ? 3.538 2.456 8.261 1.00 84.00 140 LYS A O 1
ATOM 1082 N N . SER A 1 141 ? 2.392 3.949 7.069 1.00 90.19 141 SER A N 1
ATOM 1083 C CA . SER A 1 141 ? 1.060 3.537 7.513 1.00 90.19 141 SER A CA 1
ATOM 1084 C C . SER A 1 141 ? 0.115 3.653 6.327 1.00 90.19 141 SER A C 1
ATOM 1086 O O . SER A 1 141 ? 0.432 4.345 5.360 1.00 90.19 141 SER A O 1
ATOM 1088 N N . GLY A 1 142 ? -1.028 2.980 6.402 1.00 94.25 142 GLY A N 1
ATOM 1089 C CA . GLY A 1 142 ? -2.122 3.256 5.480 1.00 94.25 142 GLY A CA 1
ATOM 1090 C C . GLY A 1 142 ? -2.788 4.609 5.786 1.00 94.25 142 GLY A C 1
ATOM 1091 O O . GLY A 1 142 ? -2.232 5.415 6.538 1.00 94.25 142 GLY A O 1
ATOM 1092 N N . PRO A 1 143 ? -3.989 4.855 5.242 1.00 96.69 143 PRO A N 1
ATOM 1093 C CA . PRO A 1 143 ? -4.727 6.094 5.468 1.00 96.69 143 PRO A CA 1
ATOM 1094 C C . PRO A 1 143 ? -5.255 6.192 6.907 1.00 96.69 143 PRO A C 1
ATOM 1096 O O . PRO A 1 143 ? -5.038 5.305 7.742 1.00 96.69 143 PRO A O 1
ATOM 1099 N N . MET A 1 144 ? -5.971 7.270 7.221 1.00 97.00 144 MET A N 1
ATOM 1100 C CA . MET A 1 144 ? -6.690 7.389 8.490 1.00 97.00 144 MET A CA 1
ATOM 1101 C C . MET A 1 144 ? -7.743 6.275 8.640 1.00 97.00 144 MET A C 1
ATOM 1103 O O . MET A 1 144 ? -8.383 5.882 7.670 1.00 97.00 144 MET A O 1
ATOM 1107 N N . LYS A 1 145 ? -7.946 5.755 9.860 1.00 95.88 145 LYS A N 1
ATOM 1108 C CA . LYS A 1 145 ? -8.912 4.667 10.130 1.00 95.88 145 LYS A CA 1
ATOM 1109 C C . LYS A 1 145 ? -10.356 5.090 9.868 1.00 95.88 145 LYS A C 1
ATOM 1111 O O . LYS A 1 145 ? -11.121 4.312 9.307 1.00 95.88 145 LYS A O 1
ATOM 1116 N N . ASP A 1 146 ? -10.691 6.313 10.275 1.00 95.50 146 ASP A N 1
ATOM 1117 C CA . ASP A 1 146 ? -12.050 6.858 10.196 1.00 95.50 146 ASP A CA 1
ATOM 1118 C C . ASP A 1 146 ? -12.372 7.432 8.808 1.00 95.50 146 ASP A C 1
ATOM 1120 O O . ASP A 1 146 ? -13.541 7.592 8.462 1.00 95.50 146 ASP A O 1
ATOM 1124 N N . ASP A 1 147 ? -11.342 7.725 8.010 1.00 95.94 147 ASP A N 1
ATOM 1125 C CA . ASP A 1 147 ? -11.476 8.258 6.659 1.00 95.94 147 ASP A CA 1
ATOM 1126 C C . ASP A 1 147 ? -10.356 7.733 5.750 1.00 95.94 147 ASP A C 1
ATOM 1128 O O . ASP A 1 147 ? -9.227 8.226 5.749 1.00 95.94 147 ASP A O 1
ATOM 1132 N N . TRP A 1 148 ? -10.676 6.709 4.957 1.00 96.38 148 TRP A N 1
ATOM 1133 C CA . TRP A 1 148 ? -9.698 6.054 4.085 1.00 96.38 148 TRP A CA 1
ATOM 1134 C C . TRP A 1 148 ? -9.272 6.916 2.898 1.00 96.38 148 TRP A C 1
ATOM 1136 O O . TRP A 1 148 ? -8.372 6.502 2.171 1.00 96.38 148 TRP A O 1
ATOM 1146 N N . THR A 1 149 ? -9.898 8.079 2.690 1.00 96.25 149 THR A N 1
ATOM 1147 C CA . THR A 1 149 ? -9.484 9.020 1.647 1.00 96.25 149 THR A CA 1
ATOM 1148 C C . THR A 1 149 ? -8.409 9.989 2.136 1.00 96.25 149 THR A C 1
ATOM 1150 O O . THR A 1 149 ? -7.908 10.779 1.348 1.00 96.25 149 THR A O 1
ATOM 1153 N N . LYS A 1 150 ? -8.031 9.947 3.419 1.00 97.19 150 LYS A N 1
ATOM 1154 C CA . LYS A 1 150 ? -7.032 10.848 4.002 1.00 97.19 150 LYS A CA 1
ATOM 1155 C C . LYS A 1 150 ? -5.733 10.132 4.315 1.00 97.19 150 LYS A C 1
ATOM 1157 O O . LYS A 1 150 ? -5.731 9.097 4.988 1.00 97.19 150 LYS A O 1
ATOM 1162 N N . ALA A 1 151 ? -4.622 10.706 3.859 1.00 95.88 151 ALA A N 1
ATOM 1163 C CA . ALA A 1 151 ? -3.301 10.204 4.199 1.00 95.88 151 ALA A CA 1
ATOM 1164 C C . ALA A 1 151 ? -3.068 10.284 5.713 1.00 95.88 151 ALA A C 1
ATOM 1166 O O . ALA A 1 151 ? -3.594 11.154 6.408 1.00 95.88 151 ALA A O 1
ATOM 1167 N N . CYS A 1 152 ? -2.263 9.362 6.239 1.00 94.88 152 CYS A N 1
ATOM 1168 C CA . CYS A 1 152 ? -1.835 9.441 7.628 1.00 94.88 152 CYS A CA 1
ATOM 1169 C C . CYS A 1 152 ? -0.796 10.565 7.788 1.00 94.88 152 CYS A C 1
ATOM 1171 O O . CYS A 1 152 ? 0.252 10.483 7.140 1.00 94.88 152 CYS A O 1
ATOM 1173 N N . PRO A 1 153 ? -1.026 11.573 8.649 1.00 93.50 153 PRO A N 1
ATOM 1174 C CA . PRO A 1 153 ? -0.106 12.701 8.779 1.00 93.50 153 PRO A CA 1
ATOM 1175 C C . PRO A 1 153 ? 1.285 12.274 9.263 1.00 93.50 153 PRO A C 1
ATOM 1177 O O . PRO A 1 153 ? 1.420 11.510 10.224 1.00 93.50 153 PRO A O 1
ATOM 1180 N N . ILE A 1 154 ? 2.328 12.753 8.582 1.00 89.12 154 ILE A N 1
ATOM 1181 C CA . ILE A 1 154 ? 3.724 12.333 8.800 1.00 89.12 154 ILE A CA 1
ATOM 1182 C C . ILE A 1 154 ? 4.290 12.984 10.066 1.00 89.12 154 ILE A C 1
ATOM 1184 O O . ILE A 1 154 ? 5.103 12.383 10.763 1.00 89.12 154 ILE A O 1
ATOM 1188 N N . GLU A 1 155 ? 3.831 14.193 10.380 1.00 90.56 155 GLU A N 1
ATOM 1189 C CA . GLU A 1 155 ? 4.236 14.983 11.540 1.00 90.56 155 GLU A CA 1
ATOM 1190 C C . GLU A 1 155 ? 3.695 14.444 12.871 1.00 90.56 155 GLU A C 1
ATOM 1192 O O . GLU A 1 155 ? 4.133 14.876 13.938 1.00 90.56 155 GLU A O 1
ATOM 1197 N N . TRP A 1 156 ? 2.738 13.513 12.824 1.00 91.19 156 TRP A N 1
ATOM 1198 C CA . TRP A 1 156 ? 2.214 12.862 14.018 1.00 91.19 156 TRP A CA 1
ATOM 1199 C C . TRP A 1 156 ? 3.228 11.900 14.622 1.00 91.19 156 TRP A C 1
ATOM 1201 O O . TRP A 1 156 ? 3.994 11.224 13.929 1.00 91.19 156 TRP A O 1
ATOM 1211 N N . THR A 1 157 ? 3.173 11.768 15.944 1.00 91.00 157 THR A N 1
ATOM 1212 C CA . THR A 1 157 ? 3.974 10.770 16.651 1.00 91.00 157 THR A CA 1
ATOM 1213 C C . THR A 1 157 ? 3.574 9.351 16.241 1.00 91.00 157 THR A C 1
ATOM 1215 O O . THR A 1 157 ? 2.435 9.080 15.850 1.00 91.00 157 THR A O 1
ATOM 1218 N N . MET A 1 158 ? 4.495 8.396 16.391 1.00 85.88 158 MET A N 1
ATOM 1219 C CA . MET A 1 158 ? 4.223 6.981 16.102 1.00 85.88 158 MET A CA 1
ATOM 1220 C C . MET A 1 158 ? 3.024 6.440 16.896 1.00 85.88 158 MET A C 1
ATOM 1222 O O . MET A 1 158 ? 2.237 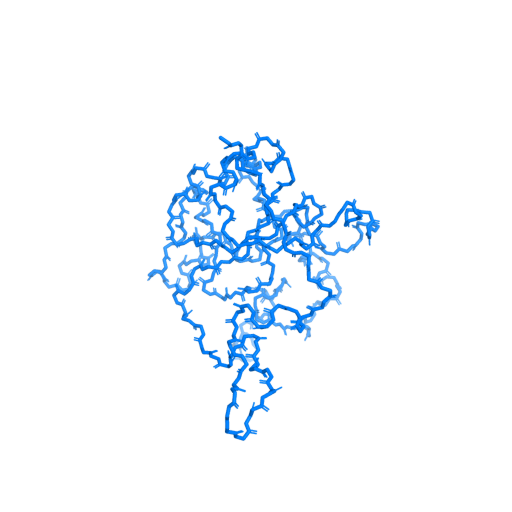5.655 16.369 1.00 85.88 158 MET A O 1
ATOM 1226 N N . GLU A 1 159 ? 2.839 6.897 18.138 1.00 88.69 159 GLU A N 1
ATOM 1227 C CA . GLU A 1 159 ? 1.695 6.524 18.977 1.00 88.69 159 GLU A CA 1
ATOM 1228 C C . GLU A 1 159 ? 0.368 7.076 18.446 1.00 88.69 159 GLU A C 1
ATOM 1230 O O . GLU A 1 159 ? -0.642 6.369 18.429 1.00 88.69 159 GLU A O 1
ATOM 1235 N N . GLU A 1 160 ? 0.347 8.335 18.004 1.00 92.62 160 GLU A N 1
ATOM 1236 C CA . GLU A 1 160 ? -0.844 8.941 17.404 1.00 92.62 160 GLU A CA 1
ATOM 1237 C C . GLU A 1 160 ? -1.230 8.231 16.110 1.00 92.62 160 GLU A C 1
ATOM 1239 O O . GLU A 1 160 ? -2.404 7.912 15.908 1.00 92.62 160 GLU A O 1
ATOM 1244 N N . ARG A 1 161 ? -0.242 7.912 15.270 1.00 91.62 161 ARG A N 1
ATOM 1245 C CA . ARG A 1 161 ? -0.447 7.178 14.019 1.00 91.62 161 ARG A CA 1
ATOM 1246 C C . ARG A 1 161 ? -0.936 5.756 14.269 1.00 91.62 161 ARG A C 1
ATOM 1248 O O . ARG A 1 161 ? -1.899 5.337 13.636 1.00 91.62 161 ARG A O 1
ATOM 1255 N N . ALA A 1 162 ? -0.376 5.043 15.246 1.00 89.50 162 ALA A N 1
ATOM 1256 C CA . ALA A 1 162 ? -0.861 3.715 15.632 1.00 89.50 162 ALA A CA 1
ATOM 1257 C C . ALA A 1 162 ? -2.336 3.735 16.082 1.00 89.50 162 ALA A C 1
ATOM 1259 O O . ALA A 1 162 ? -3.113 2.816 15.792 1.00 89.50 162 ALA A O 1
ATOM 1260 N N . LYS A 1 163 ? -2.753 4.812 16.761 1.00 92.81 163 LYS A N 1
ATOM 1261 C CA . LYS A 1 163 ? -4.138 4.997 17.212 1.00 92.81 163 LYS A CA 1
ATOM 1262 C C . LYS A 1 163 ? -5.075 5.347 16.057 1.00 92.81 163 LYS A C 1
ATOM 1264 O O . LYS A 1 163 ? -6.137 4.732 15.962 1.00 92.81 163 LYS A O 1
ATOM 1269 N N . LYS A 1 164 ? -4.689 6.277 15.181 1.00 96.25 164 LYS A N 1
ATOM 1270 C CA . LYS A 1 164 ? -5.596 6.933 14.220 1.00 96.25 164 LYS A CA 1
ATOM 1271 C C . LYS A 1 164 ? -5.455 6.488 12.763 1.00 96.25 164 LYS A C 1
ATOM 1273 O O . LYS A 1 164 ? -6.345 6.782 11.973 1.00 96.25 164 LYS A O 1
ATOM 1278 N N . CYS A 1 165 ? -4.390 5.781 12.398 1.00 95.56 165 CYS A N 1
ATOM 1279 C CA . CYS A 1 165 ? -4.127 5.353 11.024 1.00 95.56 165 CYS A CA 1
ATOM 1280 C C . CYS A 1 165 ? -4.129 3.832 10.883 1.00 95.56 165 CYS A C 1
ATOM 1282 O O . CYS A 1 165 ? -3.797 3.103 11.821 1.00 95.56 165 CYS A O 1
ATOM 1284 N N . ILE A 1 166 ? -4.492 3.353 9.696 1.00 95.56 166 ILE A N 1
ATOM 1285 C CA . ILE A 1 166 ? -4.372 1.946 9.321 1.00 95.56 166 ILE A CA 1
ATOM 1286 C C . ILE A 1 166 ? -2.911 1.521 9.495 1.00 95.56 166 ILE A C 1
ATOM 1288 O O . ILE A 1 166 ? -1.989 2.170 8.993 1.00 95.56 166 ILE A O 1
ATOM 1292 N N . SER A 1 167 ? -2.690 0.437 10.238 1.00 93.44 167 SER A N 1
ATOM 1293 C CA . SER A 1 167 ? -1.333 -0.033 10.527 1.00 93.44 167 SER A CA 1
ATOM 1294 C C . SER A 1 167 ? -0.618 -0.475 9.247 1.00 93.44 167 SER A C 1
ATOM 1296 O O . SER A 1 167 ? -1.256 -0.891 8.281 1.00 93.44 167 SER A O 1
ATOM 1298 N N . LEU A 1 168 ? 0.718 -0.458 9.242 1.00 91.69 168 LEU A N 1
ATOM 1299 C CA . LEU A 1 168 ? 1.495 -0.992 8.117 1.00 91.69 168 LEU A CA 1
ATOM 1300 C C . LEU A 1 168 ? 1.118 -2.444 7.793 1.00 91.69 168 LEU A C 1
ATOM 1302 O O . LEU A 1 168 ? 1.001 -2.816 6.631 1.00 91.69 168 LEU A O 1
ATOM 1306 N N . GLN A 1 169 ? 0.912 -3.264 8.825 1.00 92.75 169 GLN A N 1
ATOM 1307 C CA . GLN A 1 169 ? 0.526 -4.665 8.666 1.00 92.75 169 GLN A CA 1
ATOM 1308 C C . GLN A 1 169 ? -0.826 -4.785 7.969 1.00 92.75 169 GLN A C 1
ATOM 1310 O O . GLN A 1 169 ? -0.974 -5.570 7.039 1.00 92.75 169 GLN A O 1
ATOM 1315 N N . GLU A 1 170 ? -1.804 -3.991 8.389 1.00 94.12 170 GLU A N 1
ATOM 1316 C CA . GLU A 1 170 ? -3.131 -4.002 7.783 1.00 94.12 170 GLU A CA 1
ATOM 1317 C C . GLU A 1 170 ? -3.096 -3.453 6.354 1.00 94.12 170 GLU A C 1
ATOM 1319 O O . GLU A 1 170 ? -3.733 -4.018 5.473 1.00 94.12 170 GLU A O 1
ATOM 1324 N N . ALA A 1 171 ? -2.266 -2.447 6.078 1.00 94.81 171 ALA A N 1
ATOM 1325 C CA . ALA A 1 171 ? -2.058 -1.947 4.725 1.00 94.81 171 ALA A CA 1
ATOM 1326 C C . ALA A 1 171 ? -1.353 -2.960 3.800 1.00 94.81 171 ALA A C 1
ATOM 1328 O O . ALA A 1 171 ? -1.588 -2.947 2.593 1.00 94.81 171 ALA A O 1
ATOM 1329 N N . ILE A 1 172 ? -0.523 -3.863 4.336 1.00 94.19 172 ILE A N 1
ATOM 1330 C CA . ILE A 1 172 ? 0.120 -4.946 3.571 1.00 94.19 172 ILE A CA 1
ATOM 1331 C C . ILE A 1 172 ? -0.843 -6.121 3.355 1.00 94.19 172 ILE A C 1
ATOM 1333 O O . ILE A 1 172 ? -1.021 -6.592 2.232 1.00 94.19 172 ILE A O 1
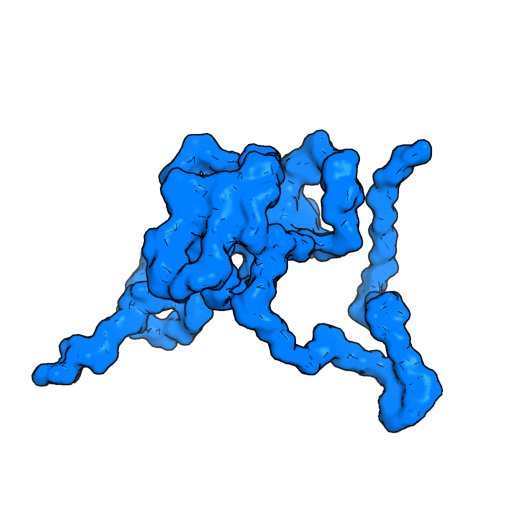ATOM 1337 N N . TRP A 1 173 ? -1.451 -6.628 4.429 1.00 94.31 173 TRP A N 1
ATOM 1338 C CA . TRP A 1 173 ? -2.189 -7.896 4.406 1.00 94.31 173 TRP A CA 1
ATOM 1339 C C . TRP A 1 173 ? -3.699 -7.722 4.181 1.00 94.31 173 TRP A C 1
ATOM 1341 O O . TRP A 1 173 ? -4.355 -8.638 3.679 1.00 94.31 173 TRP A O 1
ATOM 1351 N N . GLY A 1 174 ? -4.255 -6.563 4.529 1.00 94.88 174 GLY A N 1
ATOM 1352 C CA . GLY A 1 174 ? -5.692 -6.325 4.659 1.00 94.88 174 GLY A CA 1
ATOM 1353 C C . GLY A 1 174 ? -6.262 -6.882 5.964 1.00 94.88 174 GLY A C 1
ATOM 1354 O O . GLY A 1 174 ? -5.683 -7.789 6.570 1.00 94.88 174 GLY A O 1
ATOM 1355 N N . THR A 1 175 ? -7.419 -6.373 6.394 1.00 94.88 175 THR A N 1
ATOM 1356 C CA . THR A 1 175 ? -8.007 -6.676 7.713 1.00 94.88 175 THR A CA 1
ATOM 1357 C C . THR A 1 175 ? -8.244 -8.176 7.922 1.00 94.88 175 THR A C 1
ATOM 1359 O O . THR A 1 175 ? -7.781 -8.754 8.908 1.00 94.88 175 THR A O 1
ATOM 1362 N N . LYS A 1 176 ? -8.931 -8.849 6.984 1.00 93.56 176 LYS A N 1
ATOM 1363 C CA . LYS A 1 176 ? -9.266 -10.284 7.104 1.00 93.56 176 LYS A CA 1
ATOM 1364 C C . LYS A 1 176 ? -8.028 -11.180 7.146 1.00 93.56 176 LYS A C 1
ATOM 1366 O O . LYS A 1 176 ? -7.936 -12.065 7.999 1.00 93.56 176 LYS A O 1
ATOM 1371 N N . THR A 1 177 ? -7.077 -10.958 6.240 1.00 93.00 177 THR A N 1
ATOM 1372 C CA . THR A 1 177 ? -5.842 -11.753 6.187 1.00 93.00 177 THR A CA 1
ATOM 1373 C C . THR A 1 177 ? -5.005 -11.519 7.434 1.00 93.00 177 THR A C 1
ATOM 1375 O O . THR A 1 177 ? -4.536 -12.489 8.027 1.00 93.00 177 THR A O 1
ATOM 1378 N N . LEU A 1 178 ? -4.857 -10.261 7.868 1.00 94.31 178 LEU A N 1
ATOM 1379 C CA . LEU A 1 178 ? -4.116 -9.929 9.080 1.00 94.31 178 LEU A CA 1
ATOM 1380 C C . LEU A 1 178 ? -4.716 -10.639 10.296 1.00 94.31 178 LEU A C 1
ATOM 1382 O O . LEU A 1 178 ? -3.998 -11.347 10.994 1.00 94.31 178 LEU A O 1
ATOM 1386 N N . SER A 1 179 ? -6.034 -10.545 10.488 1.00 93.88 179 SER A N 1
ATOM 1387 C CA . SER A 1 179 ? -6.729 -11.206 11.599 1.00 93.88 179 SER A CA 1
ATOM 1388 C C . SER A 1 179 ? -6.497 -12.724 11.614 1.00 93.88 179 SER A C 1
ATOM 1390 O O . SER A 1 179 ? -6.188 -13.304 12.659 1.00 93.88 179 SER A O 1
ATOM 1392 N N . ARG A 1 180 ? -6.562 -13.375 10.443 1.00 93.62 180 ARG A N 1
ATOM 1393 C CA . ARG A 1 180 ? -6.253 -14.807 10.299 1.00 93.62 180 ARG A CA 1
ATOM 1394 C C . ARG A 1 180 ? -4.799 -15.115 10.667 1.00 93.62 180 ARG A C 1
ATOM 1396 O O . ARG A 1 180 ? -4.553 -16.075 11.393 1.00 93.62 180 ARG A O 1
ATOM 1403 N N . LEU A 1 181 ? -3.841 -14.335 10.168 1.00 93.12 181 LEU A N 1
ATOM 1404 C CA . LEU A 1 181 ? -2.417 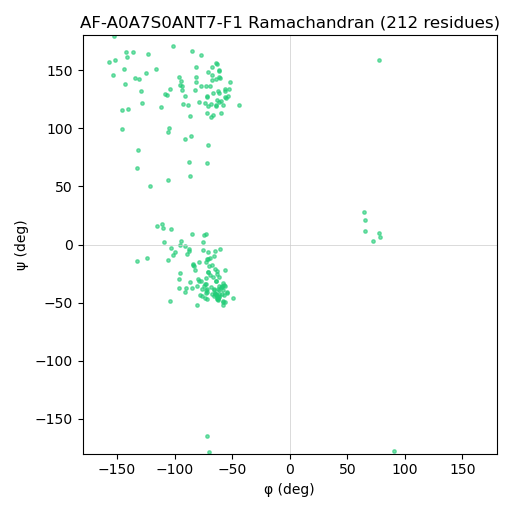-14.550 10.436 1.00 93.12 181 LEU A CA 1
ATOM 1405 C C . LEU A 1 181 ? -2.081 -14.336 11.919 1.00 93.12 181 LEU A C 1
ATOM 1407 O O . LEU A 1 181 ? -1.314 -15.110 12.485 1.00 93.12 181 LEU A O 1
ATOM 1411 N N . GLU A 1 182 ? -2.694 -13.350 12.572 1.00 93.31 182 GLU A N 1
ATOM 1412 C CA . GLU A 1 182 ? -2.548 -13.130 14.013 1.00 93.31 182 GLU A CA 1
ATOM 1413 C C . GLU A 1 182 ? -3.134 -14.277 14.841 1.00 93.31 182 GLU A C 1
ATOM 1415 O O . GLU A 1 182 ? -2.546 -14.667 15.849 1.00 93.31 182 GLU A O 1
ATOM 1420 N N . ALA A 1 183 ? -4.272 -14.842 14.425 1.00 93.12 183 ALA A N 1
ATOM 1421 C CA . ALA A 1 183 ? -4.846 -16.014 15.078 1.00 93.12 183 ALA A CA 1
ATOM 1422 C C . ALA A 1 183 ? -3.916 -17.233 14.972 1.00 93.12 183 ALA A C 1
ATOM 1424 O O . ALA A 1 183 ? -3.639 -17.872 15.984 1.00 93.12 183 ALA A O 1
ATOM 1425 N N . ILE A 1 184 ? -3.362 -17.495 13.782 1.00 92.75 184 ILE A N 1
ATOM 1426 C CA . ILE A 1 184 ? -2.378 -18.569 13.568 1.00 92.75 184 ILE A CA 1
ATOM 1427 C C . ILE A 1 184 ? -1.125 -18.329 14.416 1.00 92.75 184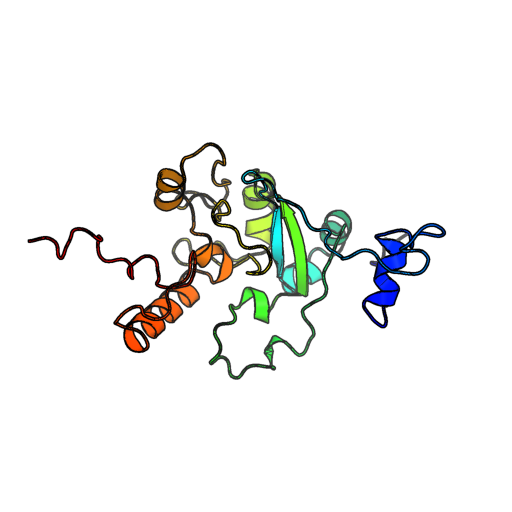 ILE A C 1
ATOM 1429 O O . ILE A 1 184 ? -0.624 -19.249 15.055 1.00 92.75 184 ILE A O 1
ATOM 1433 N N . LYS A 1 185 ? -0.622 -17.090 14.459 1.00 92.38 185 LYS A N 1
ATOM 1434 C CA . LYS A 1 185 ? 0.545 -16.719 15.266 1.00 92.38 185 LYS A CA 1
ATOM 1435 C C . LYS A 1 185 ? 0.322 -17.003 16.755 1.00 92.38 185 LYS A C 1
ATOM 1437 O O . LYS A 1 185 ? 1.219 -17.554 17.381 1.00 92.38 185 LYS A O 1
ATOM 1442 N N . ARG A 1 186 ? -0.860 -16.685 17.299 1.00 91.50 186 ARG A N 1
ATOM 1443 C CA . ARG A 1 186 ? -1.226 -16.997 18.695 1.00 91.50 186 ARG A CA 1
ATOM 1444 C C . ARG A 1 186 ? -1.234 -18.494 18.991 1.00 91.50 186 ARG A C 1
ATOM 1446 O O . ARG A 1 186 ? -0.887 -18.888 20.096 1.00 91.50 186 ARG A O 1
ATOM 1453 N N . GLU A 1 187 ? -1.635 -19.315 18.028 1.00 93.38 187 GLU A N 1
ATOM 1454 C CA . GLU A 1 187 ? -1.682 -20.770 18.189 1.00 93.38 187 GLU A CA 1
ATOM 1455 C C . GLU A 1 187 ? -0.295 -21.416 18.059 1.00 93.38 187 GLU A C 1
ATOM 1457 O O . GLU A 1 187 ? 0.062 -22.287 18.849 1.00 93.38 187 GLU A O 1
ATOM 1462 N N . VAL A 1 188 ? 0.495 -20.982 17.074 1.00 93.00 188 VAL A N 1
ATOM 1463 C CA . VAL A 1 188 ? 1.783 -21.603 16.719 1.00 93.00 188 VAL A CA 1
ATOM 1464 C C . VAL A 1 188 ? 2.951 -21.059 17.546 1.00 93.00 188 VAL A C 1
ATOM 1466 O O . VAL A 1 188 ? 3.893 -21.795 17.827 1.00 93.00 188 VAL A O 1
ATOM 1469 N N . ASP A 1 189 ? 2.908 -19.787 17.940 1.00 92.12 189 ASP A N 1
ATOM 1470 C CA . ASP A 1 189 ? 3.925 -19.150 18.782 1.00 92.12 189 ASP A CA 1
ATOM 1471 C C . ASP A 1 189 ? 3.280 -18.355 19.932 1.00 92.12 189 ASP A C 1
ATOM 1473 O O . ASP A 1 189 ? 3.371 -17.123 19.974 1.00 92.12 189 ASP A O 1
ATOM 1477 N N . PRO A 1 190 ? 2.614 -19.050 20.875 1.00 89.69 190 PRO A N 1
ATOM 1478 C CA . PRO A 1 190 ? 1.927 -18.418 22.003 1.00 89.69 190 PRO A CA 1
ATOM 1479 C C . PRO A 1 190 ? 2.881 -17.670 22.943 1.00 89.69 190 PRO A C 1
ATOM 1481 O O . PRO A 1 190 ? 2.468 -16.737 23.621 1.00 89.69 190 PRO A O 1
ATOM 1484 N N . SER A 1 191 ? 4.154 -18.070 22.983 1.00 88.50 191 SER A N 1
ATOM 1485 C CA . SER A 1 191 ? 5.211 -17.439 23.782 1.00 88.50 191 SER A CA 1
ATOM 1486 C C . SER A 1 191 ? 5.913 -16.275 23.077 1.00 88.50 191 SER A C 1
ATOM 1488 O O . SER A 1 191 ? 6.775 -15.644 23.680 1.00 88.50 191 SER A O 1
ATOM 1490 N N . GLY A 1 192 ? 5.599 -16.008 21.804 1.00 87.56 192 GLY A N 1
ATOM 1491 C CA . GLY A 1 192 ? 6.195 -14.906 21.050 1.00 87.56 192 GLY A CA 1
ATOM 1492 C C . GLY A 1 192 ? 7.703 -15.036 20.807 1.00 87.56 192 GLY A C 1
ATOM 1493 O O . GLY A 1 192 ? 8.379 -14.018 20.668 1.00 87.56 192 GLY A O 1
ATOM 1494 N N . VAL A 1 193 ? 8.251 -16.257 20.739 1.00 89.69 193 VAL A N 1
ATOM 1495 C CA . VAL A 1 193 ? 9.694 -16.476 20.505 1.00 89.69 193 VAL A CA 1
ATOM 1496 C C . VAL A 1 193 ? 10.124 -15.876 19.167 1.00 89.69 193 VAL A C 1
ATOM 1498 O O . VAL A 1 193 ? 11.213 -15.315 19.046 1.00 89.69 193 VAL A O 1
ATOM 1501 N N . PHE A 1 194 ? 9.261 -15.950 18.155 1.00 88.12 194 PHE A N 1
ATOM 1502 C CA . PHE A 1 194 ? 9.490 -15.331 16.856 1.00 88.12 194 PHE A CA 1
ATOM 1503 C C . PHE A 1 194 ? 8.989 -13.884 16.862 1.00 88.12 194 PHE A C 1
ATOM 1505 O O . PHE A 1 194 ? 7.980 -13.557 16.229 1.00 88.12 194 PHE A O 1
ATOM 1512 N N . ASN A 1 195 ? 9.702 -13.018 17.581 1.00 85.00 195 ASN A N 1
ATOM 1513 C CA . ASN A 1 195 ? 9.459 -11.582 17.590 1.00 85.00 195 ASN A CA 1
ATOM 1514 C C . ASN A 1 195 ? 10.372 -10.858 16.579 1.00 85.00 195 ASN A C 1
ATOM 1516 O O . ASN A 1 195 ? 11.557 -11.146 16.435 1.00 85.00 195 ASN A O 1
ATOM 1520 N N . CYS A 1 196 ? 9.789 -9.913 15.859 1.00 84.38 196 CYS A N 1
ATOM 1521 C CA . CYS A 1 196 ? 10.423 -8.988 14.940 1.00 84.38 196 CYS A CA 1
ATOM 1522 C C . CYS A 1 196 ? 9.594 -7.706 14.822 1.00 84.38 196 CYS A C 1
ATOM 1524 O O . CYS A 1 196 ? 8.361 -7.704 14.875 1.00 84.38 196 CYS A O 1
ATOM 1526 N N . GLN A 1 197 ? 10.297 -6.595 14.646 1.00 79.50 197 GLN A N 1
ATOM 1527 C CA . GLN A 1 197 ? 9.715 -5.264 14.605 1.00 79.50 197 GLN A CA 1
ATOM 1528 C C . GLN A 1 197 ? 8.770 -5.113 13.400 1.00 79.50 197 GLN A C 1
ATOM 1530 O O . GLN A 1 197 ? 9.185 -5.267 12.253 1.00 79.50 197 GLN A O 1
ATOM 1535 N N . GLY A 1 198 ? 7.490 -4.824 13.656 1.00 78.94 198 GLY A N 1
ATOM 1536 C CA . GLY A 1 198 ? 6.473 -4.660 12.609 1.00 78.94 198 GLY A CA 1
ATOM 1537 C C . GLY A 1 198 ? 5.919 -5.962 12.015 1.00 78.94 198 GLY A C 1
ATOM 1538 O O . GLY A 1 198 ? 5.107 -5.900 11.092 1.00 78.94 198 GLY A O 1
ATOM 1539 N N . CYS A 1 199 ? 6.275 -7.133 12.547 1.00 86.62 199 CYS A N 1
ATOM 1540 C CA . CYS A 1 199 ? 5.733 -8.412 12.089 1.00 86.62 199 CYS A CA 1
ATOM 1541 C C . CYS A 1 199 ? 4.362 -8.740 12.690 1.00 86.62 199 CYS A C 1
ATOM 1543 O O . CYS A 1 199 ? 4.033 -8.331 13.806 1.00 86.62 199 CYS A O 1
ATOM 1545 N N . VAL A 1 200 ? 3.586 -9.535 11.948 1.00 89.81 200 VAL A N 1
ATOM 1546 C CA . VAL A 1 200 ? 2.238 -9.952 12.344 1.00 89.81 200 VAL A CA 1
ATOM 1547 C C . VAL A 1 200 ? 2.243 -10.584 13.733 1.00 89.81 200 VAL A C 1
ATOM 1549 O O . VAL A 1 200 ? 2.990 -11.522 14.005 1.00 89.81 200 VAL A O 1
ATOM 1552 N N . GLY A 1 201 ? 1.365 -10.068 14.590 1.00 85.06 201 GLY A N 1
ATOM 1553 C CA . GLY A 1 201 ? 1.160 -10.570 15.938 1.00 85.06 201 GLY A CA 1
ATOM 1554 C C . GLY A 1 201 ? 2.219 -10.165 16.966 1.00 85.06 201 GLY A C 1
ATOM 1555 O O . GLY A 1 201 ? 2.176 -10.637 18.092 1.00 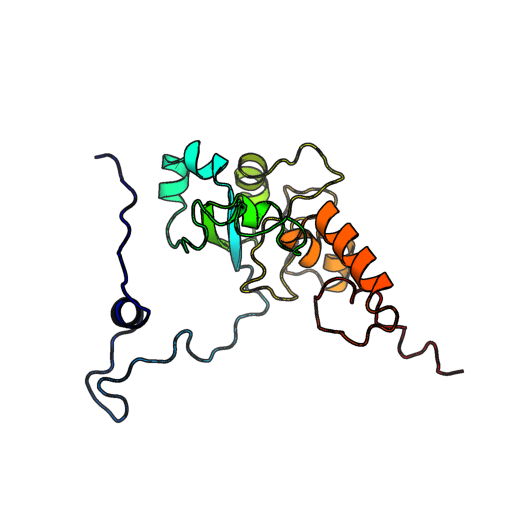85.06 201 GLY A O 1
ATOM 1556 N N . ASN A 1 202 ? 3.129 -9.248 16.644 1.00 79.19 202 ASN A N 1
ATOM 1557 C CA . ASN A 1 202 ? 4.079 -8.741 17.642 1.00 79.19 202 ASN A CA 1
ATOM 1558 C C . ASN A 1 202 ? 3.584 -7.494 18.380 1.00 79.19 202 ASN A C 1
ATOM 1560 O O . ASN A 1 202 ? 4.227 -7.034 19.315 1.00 79.19 202 ASN A O 1
ATOM 1564 N N . ASN A 1 203 ? 2.394 -7.008 18.022 1.00 69.88 203 ASN A N 1
ATOM 1565 C CA . ASN A 1 203 ? 1.711 -5.909 18.706 1.00 69.88 203 ASN A CA 1
ATOM 1566 C C . ASN A 1 203 ? 1.184 -6.330 20.100 1.00 69.88 203 ASN A C 1
ATOM 1568 O O . ASN A 1 203 ? 0.766 -5.477 20.871 1.00 69.88 203 ASN A O 1
ATOM 1572 N N . TRP A 1 204 ? 1.177 -7.637 20.403 1.00 62.34 204 TRP A N 1
ATOM 1573 C CA . TRP A 1 204 ? 0.760 -8.226 21.686 1.00 62.34 204 TRP A CA 1
ATOM 1574 C C . TRP A 1 204 ? 1.842 -9.098 22.344 1.00 62.34 204 TRP A C 1
ATOM 1576 O O . TRP A 1 204 ? 1.696 -9.470 23.502 1.00 62.34 204 TRP A O 1
ATOM 1586 N N . ALA A 1 205 ? 2.919 -9.433 21.622 1.00 47.53 205 ALA A N 1
ATOM 1587 C CA . ALA A 1 205 ? 3.992 -10.322 22.083 1.00 47.53 205 ALA A CA 1
ATOM 1588 C C . ALA A 1 205 ? 5.078 -9.611 22.914 1.00 47.53 205 ALA A C 1
ATOM 1590 O O . ALA A 1 205 ? 6.115 -10.200 23.211 1.00 47.53 205 ALA A O 1
ATOM 1591 N N . ILE A 1 206 ? 4.856 -8.348 23.275 1.00 47.38 206 ILE A N 1
ATOM 1592 C CA . ILE A 1 206 ? 5.625 -7.665 24.310 1.00 47.38 206 ILE A CA 1
ATOM 1593 C C . ILE A 1 206 ? 4.685 -7.594 25.516 1.00 47.38 206 ILE A C 1
ATOM 1595 O O . ILE A 1 206 ? 3.813 -6.724 25.534 1.00 47.38 206 ILE A O 1
ATOM 1599 N N . PRO A 1 207 ? 4.790 -8.520 26.490 1.00 42.97 207 PRO A N 1
ATOM 1600 C CA . PRO A 1 207 ? 4.337 -8.212 27.839 1.00 42.97 207 PRO A CA 1
ATOM 1601 C C . PRO A 1 207 ? 5.002 -6.895 28.229 1.00 42.97 207 PRO A C 1
ATOM 1603 O O . PRO A 1 207 ? 6.176 -6.706 27.891 1.00 42.97 207 PRO A O 1
ATOM 1606 N N . ASP A 1 208 ? 4.286 -5.997 28.906 1.00 47.19 208 ASP A N 1
ATOM 1607 C CA . ASP A 1 208 ? 4.942 -4.882 29.583 1.00 47.19 208 ASP A CA 1
ATOM 1608 C C . ASP A 1 208 ? 6.170 -5.464 30.291 1.00 47.19 208 ASP A C 1
ATOM 1610 O O . ASP A 1 208 ? 6.041 -6.386 31.097 1.00 47.19 208 ASP A O 1
ATOM 1614 N N . ALA A 1 209 ? 7.371 -4.992 29.947 1.00 45.91 209 ALA A N 1
ATOM 1615 C CA . ALA A 1 209 ? 8.612 -5.484 30.552 1.00 45.91 209 ALA A CA 1
ATOM 1616 C C . ALA A 1 209 ? 8.647 -5.250 32.081 1.00 45.91 209 ALA A C 1
ATOM 1618 O O . ALA A 1 209 ? 9.570 -5.700 32.753 1.00 45.91 209 ALA A O 1
ATOM 1619 N N . ASP A 1 210 ? 7.614 -4.585 32.604 1.00 45.59 210 ASP A N 1
ATOM 1620 C CA . ASP A 1 210 ? 7.352 -4.269 33.998 1.00 45.59 210 ASP A CA 1
ATOM 1621 C C . ASP A 1 210 ? 6.274 -5.170 34.647 1.00 45.59 210 ASP A C 1
ATOM 1623 O O . ASP A 1 210 ? 6.016 -5.030 35.838 1.00 45.59 210 ASP A O 1
ATOM 1627 N N . ALA A 1 211 ? 5.636 -6.100 33.921 1.00 47.41 211 ALA A N 1
ATOM 1628 C CA . ALA A 1 211 ? 4.577 -6.959 34.478 1.00 47.41 211 ALA A CA 1
ATOM 1629 C C . ALA A 1 211 ? 5.097 -8.136 35.328 1.00 47.41 211 ALA A C 1
ATOM 1631 O O . ALA A 1 211 ? 4.326 -8.720 36.085 1.00 47.41 211 ALA A O 1
ATOM 1632 N N . ASP A 1 212 ? 6.393 -8.451 35.233 1.00 44.44 212 ASP A N 1
ATOM 1633 C CA . ASP A 1 212 ? 7.061 -9.504 36.016 1.00 44.44 212 ASP A CA 1
ATOM 1634 C C . ASP A 1 212 ? 8.062 -8.930 37.044 1.00 44.44 212 ASP A C 1
ATOM 1636 O O . ASP A 1 212 ? 8.947 -9.636 37.533 1.00 44.44 212 ASP A O 1
ATOM 1640 N N . ALA A 1 213 ? 7.944 -7.639 37.369 1.00 42.44 213 ALA A N 1
ATOM 1641 C CA . ALA A 1 213 ? 8.732 -6.968 38.399 1.00 42.44 213 ALA A CA 1
ATOM 1642 C C . ALA A 1 213 ? 7.894 -6.692 39.663 1.00 42.44 213 ALA A C 1
ATOM 1644 O O .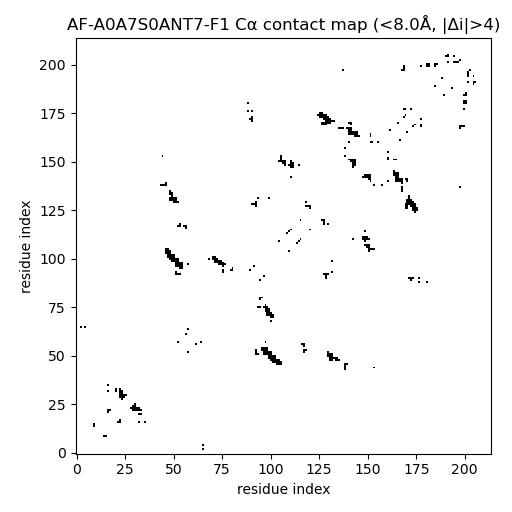 ALA A 1 213 ? 7.815 -5.549 40.101 1.00 42.44 213 ALA A O 1
ATOM 1645 N N . ASP A 1 214 ? 7.293 -7.735 40.243 1.00 37.28 214 ASP A N 1
ATOM 1646 C CA . ASP A 1 214 ? 6.760 -7.745 41.619 1.00 37.28 214 ASP A CA 1
ATOM 1647 C C . ASP A 1 214 ? 7.076 -9.078 42.324 1.00 37.28 214 ASP A C 1
ATOM 1649 O O . ASP A 1 214 ? 6.762 -10.156 41.764 1.00 37.28 214 ASP A O 1
#

Mean predicted aligned error: 8.67 Å

Radius of gyration: 20.14 Å; Cα contacts (8 Å, |Δi|>4): 275; chains: 1; bounding box: 58×39×73 Å

Foldseek 3Di:
DPPDDDDDDDPDPVSVQCVPDPQDCDDPRHPHGADPPHDDDDDLLQQKFWFQFFPVLCVPPVPVCSVVPPDKAQPDDPCQLVVDPPPDLQAPSNNRGRIIDIDGLQFLCCQQPPDVSRDPCVPLPKFGATTDPVVDDLLYFQAFSVRNSHGQHSPDDSVVCVVTTHGSLCNHHIDVSLVVVLVVCCVPPVQPPVDDDSDRNNVPNDDPPCPPVD

Secondary structure (DSSP, 8-state):
----------SSHHHHHHHHSPPPSSSTTTTPPPPSSPS-PPPTT--EEEEEEEHHHHHH-HHHHHHH-SSEE----TTGGGS--S-SS--HHHHHEEEEEEEE-SSHHIIIIIHHHHS--S-TTSPPP-B-STT--TT---SBSS-TTSPPPTTS-HHHHHHHB--HHHHHH-HHHHHHHHHHHHHH-TT--S--TT-TTTTSS---TTTT--

Organism: NCBI:txid265543